Protein AF-C9S9R8-F1 (afdb_monomer)

Foldseek 3Di:
DDDDDDDDDDDPDDFWFKAFAWKDWQNHTPGRQQWQTEPWRFFQLDPPDLCLQAHDRQLAGGPDAAEYEPPIDMDTQMQRGPPDDDPVHASIDDPAAFKDWDKDFDDPFLRNHRRPGDIATADMDHRVVCCVPPPDGHHHHQPQLQDRSSGTHHHIDGHYDYPPDDDFDGDDDADDQSHDDPVPDDSVPHDHGDDDNGPD

Secondary structure (DSSP, 8-state):
------------------EEEEEEETTEE-TTTTB---SSSPPB--TTSTHHHH-TTTTSPPS--EEEETT--EEEEEESSTT---TTS-SS-SS----EEEEEE--S-TTT--S-SPEEEEEEE-HHHHHHHH-TT-----SSTTSTT---B----B-EEEES---PPPP------S---TTTS-GGG---SSSPBP--

Sequence (200 aa):
MRSTLGMFALLSMAHGHATFQQFWIDGVDQGSTCARLPPGNSPIEDVASNNLRCNIGGASGVAGICEVPAGSMIEVEMHEQPGDRDCEKPAIGGNHHGPVMVYLAAVPDATIADGSDPFFKIGEIPETCLWRLLGPRRGYSLHSAGQLGAAQFYMTCYQIKVTNGGSASIPSGDHPGIHINIWVDDIDAYVIPGPPIAEI

Solvent-accessible surface area (backbone atoms only — not comparable to full-atom values): 12055 Å² total; per-residue (Å²): 136,88,84,82,82,80,82,80,79,80,81,81,78,75,79,52,34,32,34,53,53,34,38,28,51,72,86,42,80,58,48,44,56,26,42,23,64,47,96,62,28,74,62,49,42,58,83,87,41,77,41,65,62,16,25,58,69,21,46,48,45,47,94,38,64,43,79,38,54,58,90,60,54,72,48,75,42,55,21,34,48,83,92,57,81,62,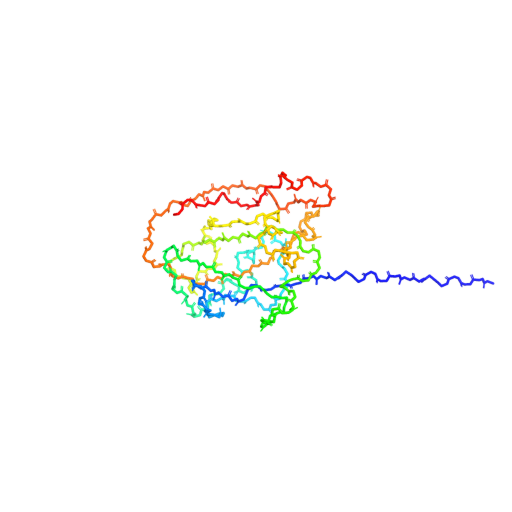83,90,51,58,41,38,46,67,77,27,50,32,66,51,75,41,70,49,57,83,65,99,46,57,51,66,46,52,60,82,56,72,64,32,27,71,43,74,44,53,52,80,56,41,54,76,74,62,41,101,81,60,62,48,49,38,75,41,12,64,42,88,68,39,29,55,44,78,64,48,39,66,24,63,43,76,35,93,64,83,90,65,68,77,59,82,68,88,57,75,46,72,70,49,40,82,89,81,49,70,68,93,71,65,51,75,56,54,46,68,67,42,73,116

InterPro domains:
  IPR005103 Auxiliary Activity family 9, catalytic domain [PF03443] (17-124)
  IPR005103 Auxiliary Activity family 9, catalytic domain [PF03443] (141-183)
  IPR005103 Auxiliary Activity family 9, catalytic domain [cd21175] (17-198)
  IPR049892 Auxiliary Activity family 9 [PTHR33353] (5-124)

pLDDT: mean 74.59, std 18.49, range [33.97, 97.0]

Nearest PDB structures (foldseek):
  9bjr-assembly2_B  TM=8.032E-01  e=1.206E-11  Thermothelomyces thermophilus
  4d7v-assembly1_A  TM=8.135E-01  e=3.542E-11  Neurospora crassa OR74A
  9bjs-assembly2_B  TM=8.016E-01  e=3.120E-11  Thermothelomyces thermophilus
  9fdl-assembly3_C  TM=7.823E-01  e=6.265E-11  Thermothelomyces thermophilus ATCC 42464
  5nlt-assembly2_B  TM=8.085E-01  e=1.689E-09  Achaetomiella virescens

Organism: Verticillium alfalfae (strain VaMs.102 / ATCC MYA-4576 / FGSC 10136) (NCBI:txid526221)

Mean predicted aligned error: 10.13 Å

Radius of gyration: 19.0 Å; Cα contacts (8 Å, |Δi|>4): 395; chains: 1; bounding box: 47×35×76 Å

Structure (mmCIF, N/CA/C/O backbone):
data_AF-C9S9R8-F1
#
_entry.id   AF-C9S9R8-F1
#
loop_
_atom_site.group_PDB
_atom_site.id
_atom_site.type_symbol
_atom_site.label_atom_id
_atom_site.label_alt_id
_atom_site.label_comp_id
_atom_site.label_asym_id
_atom_site.label_entity_id
_atom_site.label_seq_id
_atom_site.pdbx_PDB_ins_code
_atom_site.Cartn_x
_atom_site.Cartn_y
_atom_site.Cartn_z
_atom_site.occupancy
_atom_site.B_iso_or_equiv
_atom_site.auth_seq_id
_atom_site.auth_comp_id
_atom_site.auth_asym_id
_atom_site.auth_atom_id
_atom_site.pdbx_PDB_model_num
ATOM 1 N N . MET A 1 1 ? 30.749 2.939 -54.080 1.00 44.06 1 MET A N 1
ATOM 2 C CA . MET A 1 1 ? 30.406 3.418 -52.724 1.00 44.06 1 MET A CA 1
ATOM 3 C C . MET A 1 1 ? 29.630 2.306 -52.032 1.00 44.06 1 MET A C 1
ATOM 5 O O . MET A 1 1 ? 28.574 1.937 -52.524 1.00 44.06 1 MET A O 1
ATOM 9 N N . ARG A 1 2 ? 30.199 1.671 -51.000 1.00 47.50 2 ARG A N 1
ATOM 10 C CA . ARG A 1 2 ? 29.533 0.605 -50.234 1.00 47.50 2 ARG A CA 1
ATOM 11 C C . ARG A 1 2 ? 28.794 1.267 -49.073 1.00 47.50 2 ARG A C 1
ATOM 13 O O . ARG A 1 2 ? 29.444 1.766 -48.165 1.00 47.50 2 ARG A O 1
ATOM 20 N N . SER A 1 3 ? 27.468 1.333 -49.156 1.00 54.25 3 SER A N 1
ATOM 21 C CA . SER A 1 3 ? 26.630 1.870 -48.083 1.00 54.25 3 SER A CA 1
ATOM 22 C C . SER A 1 3 ? 26.480 0.805 -46.996 1.00 54.25 3 SER A C 1
ATOM 24 O O . SER A 1 3 ? 25.896 -0.249 -47.243 1.00 54.25 3 SER A O 1
ATOM 26 N N . THR A 1 4 ? 27.057 1.037 -45.819 1.00 60.12 4 THR A N 1
ATOM 27 C CA . THR A 1 4 ? 26.820 0.224 -44.622 1.00 60.12 4 THR A CA 1
ATOM 28 C C . THR A 1 4 ? 25.550 0.726 -43.945 1.00 60.12 4 THR A C 1
ATOM 30 O O . THR A 1 4 ? 25.552 1.788 -43.327 1.00 60.12 4 THR A O 1
ATOM 33 N N . LEU A 1 5 ? 24.459 -0.027 -44.085 1.00 59.06 5 LEU A N 1
ATOM 34 C CA . LEU A 1 5 ? 23.219 0.205 -43.351 1.00 59.06 5 LEU A CA 1
ATOM 35 C C . LEU A 1 5 ? 23.440 -0.252 -41.897 1.00 59.06 5 LEU A C 1
ATOM 37 O O . LEU A 1 5 ? 23.604 -1.444 -41.640 1.00 59.06 5 LEU A O 1
ATOM 41 N N . GLY A 1 6 ? 23.528 0.693 -40.960 1.00 56.44 6 GLY A N 1
ATOM 42 C CA . GLY A 1 6 ? 23.654 0.401 -39.532 1.00 56.44 6 GLY A CA 1
ATOM 43 C C . GLY A 1 6 ? 22.321 -0.078 -38.959 1.00 56.44 6 GLY A C 1
ATOM 44 O O . GLY A 1 6 ? 21.339 0.660 -38.982 1.00 56.44 6 GLY A O 1
ATOM 45 N N . MET A 1 7 ? 22.284 -1.310 -38.455 1.00 58.09 7 MET A N 1
ATOM 46 C CA . MET A 1 7 ? 21.129 -1.868 -37.752 1.00 58.09 7 MET A CA 1
ATOM 47 C C . MET A 1 7 ? 21.105 -1.309 -36.321 1.00 58.09 7 MET A C 1
ATOM 49 O O . MET A 1 7 ? 21.912 -1.713 -35.487 1.00 58.09 7 MET A O 1
ATOM 53 N N . PHE A 1 8 ? 20.207 -0.364 -36.034 1.00 56.19 8 PHE A N 1
ATOM 54 C CA . PHE A 1 8 ? 19.923 0.055 -34.659 1.00 56.19 8 PHE A CA 1
ATOM 55 C C . PHE A 1 8 ? 19.094 -1.039 -33.978 1.00 56.19 8 PHE A C 1
ATOM 57 O O . PHE A 1 8 ? 17.919 -1.224 -34.293 1.00 56.19 8 PHE A O 1
ATOM 64 N N . ALA A 1 9 ? 19.709 -1.785 -33.061 1.00 57.09 9 ALA A N 1
ATOM 65 C CA . ALA A 1 9 ? 18.983 -2.675 -32.166 1.00 57.09 9 ALA A CA 1
ATOM 66 C C . ALA A 1 9 ? 18.245 -1.823 -31.121 1.00 57.09 9 ALA A C 1
ATOM 68 O O . ALA A 1 9 ? 18.867 -1.209 -30.256 1.00 57.09 9 ALA A O 1
ATOM 69 N N . LEU A 1 10 ? 16.918 -1.766 -31.220 1.00 55.44 10 LEU A N 1
ATOM 70 C CA . LEU A 1 10 ? 16.060 -1.244 -30.160 1.00 55.44 10 LEU A CA 1
ATOM 71 C C . LEU A 1 10 ? 16.023 -2.288 -29.038 1.00 55.44 10 LEU A C 1
ATOM 73 O O . LEU A 1 10 ? 15.356 -3.312 -29.159 1.00 55.44 10 LEU A O 1
ATOM 77 N N . LEU A 1 11 ? 16.773 -2.046 -27.963 1.00 48.91 11 LEU A N 1
ATOM 78 C CA . LEU A 1 11 ? 16.638 -2.791 -26.713 1.00 48.91 11 LEU A CA 1
ATOM 79 C C . LEU A 1 11 ? 15.281 -2.432 -26.096 1.00 48.91 11 LEU A C 1
ATOM 81 O O . LEU A 1 11 ? 15.094 -1.336 -25.572 1.00 48.91 11 LEU A O 1
ATOM 85 N N . SER A 1 12 ? 14.318 -3.344 -26.194 1.00 42.44 12 SER A N 1
ATOM 86 C CA . SER A 1 12 ? 13.046 -3.255 -25.484 1.00 42.44 12 SER A CA 1
ATOM 87 C C . SER A 1 12 ? 13.292 -3.489 -23.993 1.00 42.44 12 SER A C 1
ATOM 89 O O . SER A 1 12 ? 13.424 -4.630 -23.553 1.00 42.44 12 SER A O 1
ATOM 91 N N . MET A 1 13 ? 13.377 -2.408 -23.220 1.00 46.19 13 MET A N 1
ATOM 92 C CA . MET A 1 13 ? 13.338 -2.472 -21.761 1.00 46.19 13 MET A CA 1
ATOM 93 C C . MET A 1 13 ? 11.891 -2.787 -21.366 1.00 46.19 13 MET A C 1
ATOM 95 O O . MET A 1 13 ? 11.017 -1.931 -21.488 1.00 46.19 13 MET A O 1
ATOM 99 N N . ALA A 1 14 ? 11.605 -4.022 -20.959 1.00 50.25 14 ALA A N 1
ATOM 100 C CA . ALA A 1 14 ? 10.305 -4.356 -20.389 1.00 50.25 14 ALA A CA 1
ATOM 101 C C . ALA A 1 14 ? 10.243 -3.783 -18.964 1.00 50.25 14 ALA A C 1
ATOM 103 O O . ALA A 1 14 ? 10.889 -4.310 -18.060 1.00 50.25 14 ALA A O 1
ATOM 104 N N . HIS A 1 15 ? 9.509 -2.686 -18.773 1.00 56.50 15 HIS A N 1
ATOM 105 C CA . HIS A 1 15 ? 9.116 -2.241 -17.437 1.00 56.50 15 HIS A CA 1
ATOM 106 C C . HIS A 1 15 ? 8.008 -3.161 -16.924 1.00 56.50 15 HIS A C 1
ATOM 108 O O . HIS A 1 15 ? 6.961 -3.286 -17.563 1.00 56.50 15 HIS A O 1
ATOM 114 N N . GLY A 1 16 ? 8.241 -3.788 -15.777 1.00 66.94 16 GLY A N 1
ATOM 115 C CA . GLY A 1 16 ? 7.174 -4.394 -14.994 1.00 66.94 16 GLY A CA 1
ATOM 116 C C . GLY A 1 16 ? 6.447 -3.286 -14.248 1.00 66.94 16 GLY A C 1
ATOM 117 O O . GLY A 1 16 ? 7.043 -2.303 -13.824 1.00 66.94 16 GLY A O 1
ATOM 118 N N . HIS A 1 17 ? 5.138 -3.422 -14.157 1.00 86.94 17 HIS A N 1
ATOM 119 C CA . HIS A 1 17 ? 4.248 -2.481 -13.502 1.00 86.94 17 HIS A CA 1
ATOM 120 C C . HIS A 1 17 ? 3.312 -3.299 -12.633 1.00 86.94 17 HIS A C 1
ATOM 122 O O . HIS A 1 17 ? 3.018 -4.439 -12.987 1.00 86.94 17 HIS A O 1
ATOM 128 N N . ALA A 1 18 ? 2.869 -2.763 -11.502 1.00 86.75 18 ALA A N 1
ATOM 129 C CA . ALA A 1 18 ? 1.964 -3.502 -10.640 1.00 86.75 18 ALA A CA 1
ATOM 130 C C . ALA A 1 18 ? 1.046 -2.596 -9.834 1.00 86.75 18 ALA A C 1
ATOM 132 O O . ALA A 1 18 ? 1.258 -1.392 -9.683 1.00 86.75 18 ALA A O 1
ATOM 133 N N . THR A 1 19 ? -0.007 -3.195 -9.301 1.00 89.56 19 THR A N 1
ATOM 134 C CA . THR A 1 19 ? -0.943 -2.541 -8.395 1.00 89.56 19 THR A CA 1
ATOM 135 C C . THR A 1 19 ? -1.240 -3.477 -7.238 1.00 89.56 19 THR A C 1
ATOM 137 O O . THR A 1 19 ? -1.561 -4.643 -7.455 1.00 89.56 19 THR A O 1
ATOM 140 N N . PHE A 1 20 ? -1.146 -2.961 -6.013 1.00 90.44 20 PHE A N 1
ATOM 141 C CA . PHE A 1 20 ? -1.744 -3.595 -4.842 1.00 90.44 20 PHE A CA 1
ATOM 142 C C . PHE A 1 20 ? -3.223 -3.237 -4.833 1.00 90.44 20 PHE A C 1
ATOM 144 O O . PHE A 1 20 ? -3.554 -2.056 -4.787 1.00 90.44 20 PHE A O 1
ATOM 151 N N . GLN A 1 21 ? -4.111 -4.218 -4.925 1.00 91.81 21 GLN A N 1
ATOM 152 C CA . GLN A 1 21 ? -5.519 -3.923 -5.211 1.00 91.81 21 GLN A CA 1
ATOM 153 C C . GLN A 1 21 ? -6.535 -4.686 -4.373 1.00 91.81 21 GLN A C 1
ATOM 155 O O . GLN A 1 21 ? -7.707 -4.307 -4.380 1.00 91.81 21 GLN A O 1
ATOM 160 N N . GLN A 1 22 ? -6.129 -5.724 -3.646 1.00 87.38 22 GLN A N 1
ATOM 161 C CA . GLN A 1 22 ? -7.046 -6.503 -2.826 1.00 87.38 22 GLN A CA 1
ATOM 162 C C . GLN A 1 22 ? -6.506 -6.663 -1.422 1.00 87.38 22 GLN A C 1
ATOM 164 O O . GLN A 1 22 ? -5.296 -6.726 -1.201 1.00 87.38 22 GLN A O 1
ATOM 169 N N . PHE A 1 23 ? -7.443 -6.714 -0.487 1.00 86.31 23 PHE A N 1
ATOM 170 C CA . PHE A 1 23 ? -7.169 -6.820 0.928 1.00 86.31 23 PHE A CA 1
ATOM 171 C C . PHE A 1 23 ? -7.793 -8.087 1.484 1.00 86.31 23 PHE A C 1
ATOM 173 O O . PHE A 1 23 ? -8.944 -8.403 1.186 1.00 86.31 23 PHE A O 1
ATOM 180 N N . TRP A 1 24 ? -7.040 -8.787 2.317 1.00 85.94 24 TRP A N 1
ATOM 181 C CA . TRP A 1 24 ? -7.475 -10.009 2.968 1.00 85.94 24 TRP A CA 1
ATOM 182 C C . TRP A 1 24 ? -7.287 -9.877 4.470 1.00 85.94 24 TRP A C 1
ATOM 184 O O . TRP A 1 24 ? -6.313 -9.281 4.933 1.00 85.94 24 TRP A O 1
ATOM 194 N N . ILE A 1 25 ? -8.229 -10.438 5.222 1.00 82.94 25 ILE A N 1
ATOM 195 C CA . ILE A 1 25 ? -8.201 -10.469 6.685 1.00 82.94 25 ILE A CA 1
ATOM 196 C C . ILE A 1 25 ? -8.465 -11.908 7.104 1.00 82.94 25 ILE A C 1
ATOM 198 O O . ILE A 1 25 ? -9.519 -12.451 6.779 1.00 82.94 25 ILE A O 1
ATOM 202 N N . ASP A 1 26 ? -7.500 -12.534 7.774 1.00 81.44 26 ASP A N 1
ATOM 203 C CA . ASP A 1 26 ? -7.553 -13.934 8.213 1.00 81.44 26 ASP A CA 1
ATOM 204 C C . ASP A 1 26 ? -7.966 -14.905 7.087 1.00 81.44 26 ASP A C 1
ATOM 206 O O . ASP A 1 26 ? -8.774 -15.817 7.271 1.00 81.44 26 ASP A O 1
ATOM 210 N N . GLY A 1 27 ? -7.426 -14.681 5.883 1.00 78.56 27 GLY A N 1
ATOM 211 C CA . GLY A 1 27 ? -7.727 -15.473 4.687 1.00 78.56 27 GLY A CA 1
ATOM 212 C C . GLY A 1 27 ? -9.097 -15.195 4.052 1.00 78.56 27 GLY A C 1
ATOM 213 O O . GLY A 1 27 ? -9.484 -15.893 3.114 1.00 78.56 27 GLY A O 1
ATOM 214 N N . VAL A 1 28 ? -9.838 -14.185 4.522 1.00 86.25 28 VAL A N 1
ATOM 215 C CA . VAL A 1 28 ? -11.111 -13.743 3.931 1.00 86.25 28 VAL A CA 1
ATOM 216 C C . VAL A 1 28 ? -10.888 -12.549 3.006 1.00 86.25 28 VAL A C 1
ATOM 218 O O . VAL A 1 28 ? -10.463 -11.481 3.453 1.00 86.25 28 VAL A O 1
ATOM 221 N N . ASP A 1 29 ? -11.246 -12.722 1.733 1.00 88.19 29 ASP A N 1
ATOM 222 C CA . ASP A 1 29 ? -11.164 -11.694 0.692 1.00 88.19 29 ASP A CA 1
ATOM 223 C C . ASP A 1 29 ? -12.135 -10.537 0.966 1.00 88.19 29 ASP A C 1
ATOM 225 O O . ASP A 1 29 ? -13.355 -10.716 0.957 1.00 88.19 29 ASP A O 1
ATOM 229 N N . GLN A 1 30 ? -11.598 -9.338 1.180 1.00 91.19 30 GLN A N 1
ATOM 230 C CA . GLN A 1 30 ? -12.369 -8.094 1.304 1.00 91.19 30 GLN A CA 1
ATOM 231 C C . GLN A 1 30 ? -12.523 -7.369 -0.045 1.00 91.19 30 GLN A C 1
ATOM 233 O O . GLN A 1 30 ? -13.150 -6.303 -0.132 1.00 91.19 30 GLN A O 1
ATOM 238 N N . GLY A 1 31 ? -11.930 -7.921 -1.107 1.00 91.94 31 GLY A N 1
ATOM 239 C CA . GLY A 1 31 ? -11.792 -7.293 -2.408 1.00 91.94 31 GLY A CA 1
ATOM 240 C C . GLY A 1 31 ? -11.027 -5.976 -2.312 1.00 91.94 31 GLY A C 1
ATOM 241 O O . GLY A 1 31 ? -10.103 -5.815 -1.517 1.00 91.94 31 GLY A O 1
ATOM 242 N N . SER A 1 32 ? -11.444 -5.005 -3.119 1.00 94.75 32 SER A N 1
ATOM 243 C CA . SER A 1 32 ? -10.861 -3.660 -3.168 1.00 94.75 32 SER A CA 1
ATOM 244 C C . SER A 1 32 ? -11.716 -2.610 -2.447 1.00 94.75 32 SER A C 1
ATOM 246 O O . SER A 1 32 ? -11.567 -1.415 -2.690 1.00 94.75 32 SER A O 1
ATOM 248 N N . THR A 1 33 ? -12.668 -3.030 -1.608 1.00 94.81 33 THR A N 1
ATOM 249 C CA . THR A 1 33 ? -13.732 -2.151 -1.081 1.00 94.81 33 THR A CA 1
ATOM 250 C C . THR A 1 33 ? -13.200 -0.990 -0.240 1.00 94.81 33 THR A C 1
ATOM 252 O O . THR A 1 33 ? -13.743 0.112 -0.303 1.00 94.81 33 THR A O 1
ATOM 255 N N . CYS A 1 34 ? -12.122 -1.221 0.506 1.00 96.44 34 CYS A N 1
ATOM 256 C CA . CYS A 1 34 ? -11.432 -0.219 1.314 1.00 96.44 34 CYS A CA 1
ATOM 257 C C . CYS A 1 34 ? -10.114 0.277 0.693 1.00 96.44 34 CYS A C 1
ATOM 259 O O . CYS A 1 34 ? -9.376 1.012 1.347 1.00 96.44 34 CYS A O 1
ATOM 261 N N . ALA A 1 35 ? -9.799 -0.114 -0.545 1.00 95.25 35 ALA A N 1
ATOM 262 C CA . ALA A 1 35 ? -8.559 0.254 -1.220 1.00 95.25 35 ALA A CA 1
ATOM 263 C C . ALA A 1 35 ? -8.702 1.592 -1.958 1.00 95.25 35 ALA A C 1
ATOM 265 O O . ALA A 1 35 ? -9.631 1.792 -2.743 1.00 95.25 35 ALA A O 1
ATOM 266 N N . ARG A 1 36 ? -7.742 2.499 -1.765 1.00 97.00 36 ARG A N 1
ATOM 267 C CA . ARG A 1 36 ? -7.627 3.748 -2.532 1.00 97.00 36 ARG A CA 1
ATOM 268 C C . ARG A 1 36 ? -6.826 3.496 -3.807 1.00 97.00 36 ARG A C 1
ATOM 270 O O . ARG A 1 36 ? -5.647 3.834 -3.886 1.00 97.00 36 ARG A O 1
ATOM 277 N N . LEU A 1 37 ? -7.456 2.817 -4.763 1.00 96.31 37 LEU A N 1
ATOM 278 C CA . LEU A 1 37 ? -6.780 2.338 -5.966 1.00 96.31 37 LEU A CA 1
ATOM 279 C C . LEU A 1 37 ? -6.229 3.494 -6.821 1.00 96.31 37 LEU A C 1
ATOM 281 O O . LEU A 1 37 ? -6.960 4.453 -7.089 1.00 96.31 37 LEU A O 1
ATOM 285 N N . PRO A 1 38 ? -4.980 3.393 -7.306 1.00 95.12 38 PRO A N 1
ATOM 286 C CA . PRO A 1 38 ? -4.453 4.333 -8.283 1.00 95.12 38 PRO A CA 1
ATOM 287 C C . PRO A 1 38 ? -5.150 4.176 -9.646 1.00 95.12 38 PRO A C 1
ATOM 289 O O . PRO A 1 38 ? -5.695 3.115 -9.957 1.00 95.12 38 PRO A O 1
ATOM 292 N N . PRO A 1 39 ? -5.093 5.200 -10.517 1.00 94.38 39 PRO A N 1
ATOM 293 C CA . PRO A 1 39 ? -5.676 5.136 -11.860 1.00 94.38 39 PRO A CA 1
ATOM 294 C C . PRO A 1 39 ? -4.907 4.218 -12.830 1.00 94.38 39 PRO A C 1
ATOM 296 O O . PRO A 1 39 ? -5.365 3.989 -13.948 1.00 94.38 39 PRO A O 1
ATOM 299 N N . GLY A 1 40 ? -3.733 3.723 -12.434 1.00 92.31 40 GLY A N 1
ATOM 300 C CA . GLY A 1 40 ? -2.884 2.850 -13.235 1.00 92.31 40 GLY A CA 1
ATOM 301 C C . GLY A 1 40 ? -1.828 2.151 -12.381 1.00 92.31 40 GLY A C 1
ATOM 302 O O . GLY A 1 40 ? -1.770 2.337 -11.169 1.00 92.31 40 GLY A O 1
ATOM 303 N N . ASN A 1 41 ? -0.982 1.362 -13.035 1.00 91.06 41 ASN A N 1
ATOM 304 C CA . ASN A 1 41 ? 0.041 0.512 -12.418 1.00 91.06 41 ASN A CA 1
ATOM 305 C C . ASN A 1 41 ? 1.467 1.088 -12.515 1.00 91.06 41 ASN A C 1
ATOM 307 O O . ASN A 1 41 ? 2.435 0.385 -12.235 1.00 91.06 41 ASN A O 1
ATOM 311 N N . SER A 1 42 ? 1.608 2.354 -12.922 1.00 91.31 42 SER A N 1
ATOM 312 C CA . SER A 1 42 ? 2.897 3.051 -12.971 1.00 91.31 42 SER A CA 1
ATOM 313 C C . SER A 1 42 ? 3.461 3.323 -11.570 1.00 91.31 42 SER A C 1
ATOM 315 O O . SER A 1 42 ? 2.683 3.631 -10.662 1.00 91.31 42 SER A O 1
ATOM 317 N N . PRO A 1 43 ? 4.792 3.239 -11.380 1.00 90.06 43 PRO A N 1
ATOM 318 C CA . PRO A 1 43 ? 5.409 3.568 -10.105 1.00 90.06 43 PRO A CA 1
ATOM 319 C C . PRO A 1 43 ? 5.377 5.071 -9.829 1.00 90.06 43 PRO A C 1
ATOM 321 O O . PRO A 1 43 ? 5.297 5.902 -10.736 1.00 90.06 43 PRO A O 1
ATOM 324 N N . ILE A 1 44 ? 5.524 5.413 -8.554 1.00 88.69 44 ILE A N 1
ATOM 325 C CA . ILE A 1 44 ? 6.001 6.729 -8.129 1.00 88.69 44 ILE A CA 1
ATOM 326 C C . ILE A 1 44 ? 7.522 6.654 -8.031 1.00 88.69 44 ILE A C 1
ATOM 328 O O . ILE A 1 44 ? 8.048 5.652 -7.565 1.00 88.69 44 ILE A O 1
ATOM 332 N N . GLU A 1 45 ? 8.227 7.691 -8.473 1.00 86.31 45 GLU A N 1
ATOM 333 C CA . GLU A 1 45 ? 9.703 7.735 -8.459 1.00 86.31 45 GLU A CA 1
ATOM 334 C C . GLU A 1 45 ? 10.235 8.910 -7.619 1.00 86.31 45 GLU A C 1
ATOM 336 O O . GLU A 1 45 ? 11.304 8.832 -7.012 1.00 86.31 45 GLU A O 1
ATOM 341 N N . ASP A 1 46 ? 9.457 9.995 -7.525 1.00 85.38 46 ASP A N 1
ATOM 342 C CA . ASP A 1 46 ? 9.793 11.170 -6.723 1.00 85.38 46 ASP A CA 1
ATOM 343 C C . ASP A 1 46 ? 9.424 10.966 -5.249 1.00 85.38 46 ASP A C 1
ATOM 345 O O . ASP A 1 46 ? 8.258 11.043 -4.854 1.00 85.38 46 ASP A O 1
ATOM 349 N N . VAL A 1 47 ? 10.448 10.763 -4.423 1.00 84.56 47 VAL A N 1
ATOM 350 C CA . VAL A 1 47 ? 10.316 10.559 -2.974 1.00 84.56 47 VAL A CA 1
ATOM 351 C C . VAL A 1 47 ? 9.869 11.810 -2.212 1.00 84.56 47 VAL A C 1
ATOM 353 O O . VAL A 1 47 ? 9.434 11.704 -1.069 1.00 84.56 47 VAL A O 1
ATOM 356 N N . ALA A 1 48 ? 9.958 12.995 -2.823 1.00 87.56 48 ALA A N 1
ATOM 357 C CA . ALA A 1 48 ? 9.438 14.233 -2.248 1.00 87.56 48 ALA A CA 1
ATOM 358 C C . ALA A 1 48 ? 7.957 14.470 -2.601 1.00 87.56 48 ALA A C 1
ATOM 360 O O . ALA A 1 48 ? 7.330 15.386 -2.064 1.00 87.56 48 ALA A O 1
ATOM 361 N N . SER A 1 49 ? 7.380 13.658 -3.493 1.00 90.88 49 SER A N 1
ATOM 362 C CA . SER A 1 49 ? 5.988 13.790 -3.910 1.00 90.88 49 SER A CA 1
ATOM 363 C C . SER A 1 49 ? 5.020 13.356 -2.812 1.00 90.88 49 SER A C 1
ATOM 365 O O . SER A 1 49 ? 5.162 12.289 -2.216 1.00 90.88 49 SER A O 1
ATOM 367 N N . ASN A 1 50 ? 3.928 14.107 -2.634 1.00 93.69 50 ASN A N 1
ATOM 368 C CA . ASN A 1 50 ? 2.810 13.669 -1.788 1.00 93.69 50 ASN A CA 1
ATOM 369 C C . ASN A 1 50 ? 2.187 12.347 -2.274 1.00 93.69 50 ASN A C 1
ATOM 371 O O . ASN A 1 50 ? 1.582 11.632 -1.478 1.00 93.69 50 ASN A O 1
ATOM 375 N N . ASN A 1 51 ? 2.365 11.987 -3.551 1.00 94.44 51 ASN A N 1
ATOM 376 C CA . ASN A 1 51 ? 1.891 10.710 -4.081 1.00 94.44 51 ASN A CA 1
ATOM 377 C C . ASN A 1 51 ? 2.632 9.507 -3.477 1.00 94.44 51 ASN A C 1
ATOM 379 O O . ASN A 1 51 ? 2.105 8.403 -3.544 1.00 94.44 51 ASN A O 1
ATOM 383 N N . LEU A 1 52 ? 3.795 9.683 -2.840 1.00 91.44 52 LEU A N 1
ATOM 384 C CA . LEU A 1 52 ? 4.485 8.584 -2.156 1.00 91.44 52 LEU A CA 1
ATOM 385 C C . LEU A 1 52 ? 3.684 8.040 -0.956 1.00 91.44 52 LEU A C 1
ATOM 387 O O . LEU A 1 52 ? 3.871 6.897 -0.556 1.00 91.44 52 LEU A O 1
ATOM 391 N N . ARG A 1 53 ? 2.763 8.837 -0.394 1.00 91.94 53 ARG A N 1
ATOM 392 C CA . ARG A 1 53 ? 1.952 8.456 0.776 1.00 91.94 53 ARG A CA 1
ATOM 393 C C . ARG A 1 53 ? 0.966 7.336 0.452 1.00 91.94 53 ARG A C 1
ATOM 395 O O . ARG A 1 53 ? 0.907 6.340 1.158 1.00 91.94 53 ARG A O 1
ATOM 402 N N . CYS A 1 54 ? 0.183 7.520 -0.613 1.00 94.75 54 CYS A N 1
ATOM 403 C CA . CYS A 1 54 ? -0.940 6.644 -0.962 1.00 94.75 54 CYS A CA 1
ATOM 404 C C . CYS A 1 54 ? -1.137 6.454 -2.477 1.00 94.75 54 CYS A C 1
ATOM 406 O O . CYS A 1 54 ? -2.197 5.986 -2.886 1.00 94.75 54 CYS A O 1
ATOM 408 N N . ASN A 1 55 ? -0.139 6.780 -3.305 1.00 95.75 55 ASN A N 1
ATOM 409 C CA . ASN A 1 55 ? -0.217 6.838 -4.771 1.00 95.75 55 ASN A CA 1
ATOM 410 C C . ASN A 1 55 ? -1.092 7.996 -5.307 1.00 95.75 55 ASN A C 1
ATOM 412 O O . ASN A 1 55 ? -1.728 8.739 -4.554 1.00 95.75 55 ASN A O 1
ATOM 416 N N . ILE A 1 56 ? -1.100 8.178 -6.630 1.00 96.00 56 ILE A N 1
ATOM 417 C CA . ILE A 1 56 ? -1.919 9.167 -7.341 1.00 96.00 56 ILE A CA 1
ATOM 418 C C . ILE A 1 56 ? -3.398 8.935 -7.017 1.00 96.00 56 ILE A C 1
ATOM 420 O O . ILE A 1 56 ? -3.921 7.840 -7.201 1.00 96.00 56 ILE A O 1
ATOM 424 N N . GLY A 1 57 ? -4.078 9.988 -6.557 1.00 95.38 57 GLY A N 1
ATOM 425 C CA . GLY A 1 57 ? -5.487 9.938 -6.148 1.00 95.38 57 GLY A CA 1
ATOM 426 C C . GLY A 1 57 ? -5.710 9.419 -4.724 1.00 95.38 57 GLY A C 1
ATOM 427 O O . GLY A 1 57 ? -6.765 9.674 -4.150 1.00 95.38 57 GLY A O 1
ATOM 428 N N . GLY A 1 58 ? -4.703 8.801 -4.102 1.00 95.19 58 GLY A N 1
ATOM 429 C CA . GLY A 1 58 ? -4.814 8.201 -2.773 1.00 95.19 58 GLY A CA 1
ATOM 430 C C . GLY A 1 58 ? -4.945 9.190 -1.614 1.00 95.19 58 GLY A C 1
ATOM 431 O O . GLY A 1 58 ? -5.229 8.768 -0.497 1.00 95.19 58 GLY A O 1
ATOM 432 N N . ALA A 1 59 ? -4.782 10.493 -1.860 1.00 95.62 59 ALA A N 1
ATOM 433 C CA . ALA A 1 59 ? -5.111 11.543 -0.893 1.00 95.62 59 ALA A CA 1
ATOM 434 C C . ALA A 1 59 ? -6.631 11.700 -0.683 1.00 95.62 59 ALA A C 1
ATOM 436 O O . ALA A 1 59 ? -7.060 12.306 0.292 1.00 95.62 59 ALA A O 1
ATOM 437 N N . SER A 1 60 ? -7.453 11.171 -1.595 1.00 96.44 60 SER A N 1
ATOM 438 C CA . SER A 1 60 ? -8.907 11.104 -1.436 1.00 96.44 60 SER A CA 1
ATOM 439 C C . SER A 1 60 ? -9.302 9.726 -0.926 1.00 96.44 60 SER A C 1
ATOM 441 O O . SER A 1 60 ? -8.892 8.710 -1.489 1.00 96.44 60 SER A O 1
ATOM 443 N N . GLY A 1 61 ? -10.095 9.683 0.142 1.00 95.25 61 GLY A N 1
ATOM 444 C CA . GLY A 1 61 ? -10.615 8.423 0.645 1.00 95.25 61 GLY A CA 1
ATOM 445 C C . GLY A 1 61 ? -11.726 7.828 -0.216 1.00 95.25 61 GLY A C 1
ATOM 446 O O . GLY A 1 61 ? -12.322 8.484 -1.071 1.00 95.25 61 GLY A O 1
ATOM 447 N N . VAL A 1 62 ? -12.003 6.553 0.035 1.00 96.88 62 VAL A N 1
ATOM 448 C CA . VAL A 1 62 ? -13.146 5.810 -0.500 1.00 96.88 62 VAL A CA 1
ATOM 449 C C . VAL A 1 62 ? -14.226 5.667 0.574 1.00 96.88 62 VAL A C 1
ATOM 451 O O . VAL A 1 62 ? -13.994 5.932 1.751 1.00 96.88 62 VAL A O 1
ATOM 454 N N . ALA A 1 63 ? -15.430 5.245 0.193 1.00 95.69 63 ALA A N 1
ATOM 455 C CA . ALA A 1 63 ? -16.505 5.039 1.168 1.00 95.69 63 ALA A CA 1
ATOM 456 C C . ALA A 1 63 ? -16.281 3.799 2.054 1.00 95.69 63 ALA A C 1
ATOM 458 O O . ALA A 1 63 ? -16.757 3.756 3.186 1.00 95.69 63 ALA A O 1
ATOM 459 N N . GLY A 1 64 ? -15.596 2.775 1.535 1.00 96.69 64 GLY A N 1
ATOM 460 C CA . GLY A 1 64 ? -15.416 1.509 2.238 1.00 96.69 64 GLY A CA 1
ATOM 461 C C . GLY A 1 64 ? -14.360 1.579 3.338 1.00 96.69 64 GLY A C 1
ATOM 462 O O . GLY A 1 64 ? -13.312 2.203 3.183 1.00 96.69 64 GLY A O 1
ATOM 463 N N . ILE A 1 65 ? -14.631 0.891 4.443 1.00 96.62 65 ILE A N 1
ATOM 464 C CA . ILE A 1 65 ? -13.701 0.684 5.554 1.00 96.62 65 ILE A CA 1
ATOM 465 C C . ILE A 1 65 ? -13.698 -0.810 5.866 1.00 96.62 65 ILE A C 1
ATOM 467 O O . ILE A 1 65 ? -14.764 -1.395 6.055 1.00 96.62 65 ILE A O 1
ATOM 471 N N . CYS A 1 66 ? -12.517 -1.417 5.935 1.00 94.06 66 CYS A N 1
ATOM 472 C CA . CYS A 1 66 ? -12.358 -2.807 6.343 1.00 94.06 66 CYS A CA 1
ATOM 473 C C . CYS A 1 66 ? -12.132 -2.881 7.863 1.00 94.06 66 CYS A C 1
ATOM 475 O O . CYS A 1 66 ? -11.213 -2.253 8.391 1.00 94.06 66 CYS A O 1
ATOM 477 N N . GLU A 1 67 ? -12.967 -3.622 8.593 1.00 95.06 67 GLU A N 1
ATOM 478 C CA . GLU A 1 67 ? -12.763 -3.829 10.032 1.00 95.06 67 GLU A CA 1
ATOM 479 C C . GLU A 1 67 ? -11.711 -4.917 10.262 1.00 95.06 67 GLU A C 1
ATOM 481 O O . GLU A 1 67 ? -11.890 -6.054 9.838 1.00 95.06 67 GLU A O 1
ATOM 486 N N . VAL A 1 68 ? -10.618 -4.568 10.943 1.00 87.06 68 VAL A N 1
ATOM 487 C CA . VAL A 1 68 ? -9.482 -5.465 11.190 1.00 87.06 68 VAL A CA 1
ATOM 488 C C . VAL A 1 68 ? -9.349 -5.668 12.698 1.00 87.06 68 VAL A C 1
ATOM 490 O O . VAL A 1 68 ? -8.949 -4.739 13.402 1.00 87.06 68 VAL A O 1
ATOM 493 N N . PRO A 1 69 ? -9.697 -6.835 13.256 1.00 86.06 69 PRO A N 1
ATOM 494 C CA . PRO A 1 69 ? -9.376 -7.132 14.647 1.00 86.06 69 PRO A CA 1
ATOM 495 C C . PRO A 1 69 ? -7.861 -7.060 14.885 1.00 86.06 69 PRO A C 1
ATOM 497 O O . PRO A 1 69 ? -7.071 -7.537 14.070 1.00 86.06 69 PRO A O 1
ATOM 500 N N . ALA A 1 70 ? -7.431 -6.462 15.992 1.00 83.44 70 ALA A N 1
ATOM 501 C CA . ALA A 1 70 ? -6.019 -6.446 16.354 1.00 83.44 70 ALA A CA 1
ATOM 502 C C . ALA A 1 70 ? -5.481 -7.883 16.488 1.00 83.44 70 ALA A C 1
ATOM 504 O O . ALA A 1 70 ? -6.139 -8.746 17.069 1.00 83.44 70 ALA A O 1
ATOM 505 N N . GLY A 1 71 ? -4.293 -8.129 15.931 1.00 78.12 71 GLY A N 1
ATOM 506 C CA . GLY A 1 71 ? -3.684 -9.462 15.865 1.00 78.12 71 GLY A CA 1
ATOM 507 C C . GLY A 1 71 ? -4.141 -10.332 14.687 1.00 78.12 71 GLY A C 1
ATOM 508 O O . GLY A 1 71 ? -3.625 -11.437 14.547 1.00 78.12 71 GLY A O 1
ATOM 509 N N . SER A 1 72 ? -5.063 -9.854 13.842 1.00 80.06 72 SER A N 1
ATOM 510 C CA . SER A 1 72 ? -5.428 -10.556 12.602 1.00 80.06 72 SER A CA 1
ATOM 511 C C . SER A 1 72 ? -4.253 -10.601 11.630 1.00 80.06 72 SER A C 1
ATOM 513 O O . SER A 1 72 ? -3.437 -9.677 11.571 1.00 80.06 72 SER A O 1
ATOM 515 N N . MET A 1 73 ? -4.219 -11.641 10.804 1.00 75.31 73 MET A N 1
ATOM 516 C CA . MET A 1 73 ? -3.340 -11.691 9.645 1.00 75.31 73 MET A CA 1
ATOM 517 C C . MET A 1 73 ? -3.949 -10.854 8.524 1.00 75.31 73 MET A C 1
ATOM 519 O O . MET A 1 73 ? -5.068 -11.120 8.085 1.00 75.31 73 MET A O 1
ATOM 523 N N . ILE A 1 74 ? -3.211 -9.851 8.053 1.00 81.12 74 ILE A N 1
ATOM 524 C CA . ILE A 1 74 ? -3.589 -9.066 6.876 1.00 81.12 74 ILE A CA 1
ATOM 525 C C . ILE A 1 74 ? -2.715 -9.450 5.689 1.00 81.12 74 ILE A C 1
ATOM 527 O O . ILE A 1 74 ? -1.509 -9.653 5.836 1.00 81.12 74 ILE A O 1
ATOM 531 N N . GLU A 1 75 ? -3.313 -9.508 4.505 1.00 80.88 75 GLU A N 1
ATOM 532 C CA . GLU A 1 75 ? -2.581 -9.721 3.257 1.00 80.88 75 GLU A CA 1
ATOM 533 C C . GLU A 1 75 ? -3.038 -8.698 2.217 1.00 80.88 75 GLU A C 1
ATOM 535 O O . GLU A 1 75 ? -4.211 -8.318 2.154 1.00 80.88 75 GLU A O 1
ATOM 540 N N . VAL A 1 76 ? -2.092 -8.239 1.400 1.00 82.81 76 VAL A N 1
ATOM 541 C CA . VAL A 1 76 ? -2.357 -7.370 0.253 1.00 82.81 76 VAL A CA 1
ATOM 542 C C . VAL A 1 76 ? -1.961 -8.099 -1.018 1.00 82.81 76 VAL A C 1
ATOM 544 O O . VAL A 1 76 ? -0.854 -8.623 -1.140 1.00 82.81 76 VAL A O 1
ATOM 547 N N . GLU A 1 77 ? -2.880 -8.144 -1.970 1.00 83.50 77 GLU A N 1
ATOM 548 C CA . GLU A 1 77 ? -2.687 -8.846 -3.232 1.00 83.50 77 GLU A CA 1
ATOM 549 C C . GLU A 1 77 ? -2.213 -7.865 -4.301 1.00 83.50 77 GLU A C 1
ATOM 551 O O . GLU A 1 77 ? -2.734 -6.752 -4.431 1.00 83.50 77 GLU A O 1
ATOM 556 N N . MET A 1 78 ? -1.206 -8.289 -5.061 1.00 84.75 78 MET A N 1
ATOM 557 C CA . MET A 1 78 ? -0.574 -7.493 -6.101 1.00 84.75 78 MET A CA 1
ATOM 558 C C . MET A 1 78 ? -0.687 -8.199 -7.445 1.00 84.75 78 MET A C 1
ATOM 560 O O . MET A 1 78 ? -0.428 -9.399 -7.526 1.00 84.75 78 MET A O 1
ATOM 564 N N . HIS A 1 79 ? -1.011 -7.442 -8.491 1.00 84.81 79 HIS A N 1
ATOM 565 C CA . HIS A 1 79 ? -1.036 -7.940 -9.866 1.00 84.81 79 HIS A CA 1
ATOM 566 C C . HIS A 1 79 ? -0.409 -6.960 -10.834 1.00 84.81 79 HIS A C 1
ATOM 568 O O . HIS A 1 79 ? -0.391 -5.752 -10.587 1.00 84.81 79 HIS A O 1
ATOM 574 N N . GLU A 1 80 ? 0.049 -7.497 -11.965 1.00 85.31 80 GLU A N 1
ATOM 575 C CA . GLU A 1 80 ? 0.713 -6.707 -12.993 1.00 85.31 80 GLU A CA 1
ATOM 576 C C . GLU A 1 80 ? -0.258 -5.699 -13.622 1.00 85.31 80 GLU A C 1
ATOM 578 O O . GLU A 1 80 ? 0.102 -4.553 -13.883 1.00 85.31 80 GLU A O 1
ATOM 583 N N . GLN A 1 81 ? -1.513 -6.103 -13.838 1.00 88.38 81 GLN A N 1
ATOM 584 C CA . GLN A 1 81 ? -2.533 -5.275 -14.479 1.00 88.38 81 GLN A CA 1
ATOM 585 C C . GLN A 1 81 ? -3.666 -4.915 -13.504 1.00 88.38 81 GLN A C 1
ATOM 587 O O . GLN A 1 81 ? -4.141 -5.790 -12.773 1.00 88.38 81 GLN A O 1
ATOM 592 N N . PRO A 1 82 ? -4.150 -3.654 -13.501 1.00 89.94 82 PRO A N 1
ATOM 593 C CA . PRO A 1 82 ? -5.298 -3.260 -12.691 1.00 89.94 82 PRO A CA 1
ATOM 594 C C . PRO A 1 82 ? -6.539 -4.101 -13.013 1.00 89.94 82 PRO A C 1
ATOM 596 O O . PRO A 1 82 ? -6.891 -4.299 -14.176 1.00 89.94 82 PRO A O 1
ATOM 599 N N . GLY A 1 83 ? -7.217 -4.581 -11.976 1.00 89.25 83 GLY A N 1
ATOM 600 C CA . GLY A 1 83 ? -8.386 -5.453 -12.063 1.00 89.25 83 GLY A CA 1
ATOM 601 C C . GLY A 1 83 ? -8.078 -6.927 -12.347 1.00 89.25 83 GLY A C 1
ATOM 602 O O . GLY A 1 83 ? -8.998 -7.742 -12.289 1.00 89.25 83 GLY A O 1
ATOM 603 N N . ASP A 1 84 ? -6.825 -7.291 -12.636 1.00 87.69 84 ASP A N 1
ATOM 604 C CA . ASP A 1 84 ? -6.431 -8.689 -12.835 1.00 87.69 84 ASP A CA 1
ATOM 605 C C . ASP A 1 84 ? -6.384 -9.442 -11.498 1.00 87.69 84 ASP A C 1
ATOM 607 O O . ASP A 1 84 ? -6.123 -8.840 -10.459 1.00 87.69 84 ASP A O 1
ATOM 611 N N . ARG A 1 85 ? -6.665 -10.747 -11.522 1.00 85.25 85 ARG A N 1
ATOM 612 C CA . ARG A 1 85 ? -6.530 -11.665 -10.372 1.00 85.25 85 ARG A CA 1
ATOM 613 C C . ARG A 1 85 ? -5.948 -13.024 -10.762 1.00 85.25 85 ARG A C 1
ATOM 615 O O . ARG A 1 85 ? -6.000 -13.986 -9.995 1.00 85.25 85 ARG A O 1
ATOM 622 N N . ASP A 1 86 ? -5.443 -13.127 -11.985 1.00 81.31 86 ASP A N 1
ATOM 623 C CA . ASP A 1 86 ? -4.958 -14.375 -12.543 1.00 81.31 86 ASP A CA 1
ATOM 624 C C . ASP A 1 86 ? -3.640 -14.799 -11.887 1.00 81.31 86 ASP A C 1
ATOM 626 O O . ASP A 1 86 ? -2.572 -14.249 -12.147 1.00 81.31 86 ASP A O 1
ATOM 630 N N . CYS A 1 87 ? -3.719 -15.828 -11.047 1.00 77.06 87 CYS A N 1
ATOM 631 C CA . CYS A 1 87 ? -2.570 -16.389 -10.344 1.00 77.06 87 CYS A CA 1
ATOM 632 C C . CYS A 1 87 ? -1.574 -17.113 -11.266 1.00 77.06 87 CYS A C 1
ATOM 634 O O . CYS A 1 87 ? -0.496 -17.495 -10.800 1.00 77.06 87 CYS A O 1
ATOM 636 N N . GLU A 1 88 ? -1.924 -17.344 -12.536 1.00 80.31 88 GLU A N 1
ATOM 637 C CA . GLU A 1 88 ? -1.006 -17.876 -13.546 1.00 80.31 88 GLU A CA 1
ATOM 638 C C . GLU A 1 88 ? -0.084 -16.791 -14.115 1.00 80.31 88 GLU A C 1
ATOM 640 O O . GLU A 1 88 ? 0.976 -17.106 -14.667 1.00 80.31 88 GLU A O 1
ATOM 645 N N . LYS A 1 89 ? -0.445 -15.514 -13.942 1.00 75.94 89 LYS A N 1
ATOM 646 C CA . LYS A 1 89 ? 0.382 -14.374 -14.331 1.00 75.94 89 LYS A CA 1
ATOM 647 C C . LYS A 1 89 ? 1.274 -13.925 -13.175 1.00 75.94 89 LYS A C 1
ATOM 649 O O . LYS A 1 89 ? 0.925 -14.088 -12.003 1.00 75.94 89 LYS A O 1
ATOM 654 N N . PRO A 1 90 ? 2.457 -13.368 -13.478 1.00 73.19 90 PRO A N 1
ATOM 655 C CA . PRO A 1 90 ? 3.292 -12.787 -12.443 1.00 73.19 90 PRO A CA 1
ATOM 656 C C . PRO A 1 90 ? 2.576 -11.598 -11.787 1.00 73.19 90 PRO A C 1
ATOM 658 O O . PRO A 1 90 ? 1.900 -10.816 -12.448 1.00 73.19 90 PRO A O 1
ATOM 661 N N . ALA A 1 91 ? 2.777 -11.434 -10.478 1.00 77.06 91 ALA A N 1
ATOM 662 C CA . ALA A 1 91 ? 2.299 -10.254 -9.759 1.00 77.06 91 ALA A CA 1
ATOM 663 C C . ALA A 1 91 ? 2.997 -8.973 -10.252 1.00 77.06 91 ALA A C 1
ATOM 665 O O . ALA A 1 91 ? 2.410 -7.897 -10.244 1.00 77.06 91 ALA A O 1
ATOM 666 N N . ILE A 1 92 ? 4.253 -9.101 -10.687 1.00 78.25 92 ILE A N 1
ATOM 667 C CA . ILE A 1 92 ? 5.030 -8.074 -11.376 1.00 78.25 92 ILE A CA 1
ATOM 668 C C . ILE A 1 92 ? 6.064 -8.762 -12.271 1.00 78.25 92 ILE A C 1
ATOM 670 O O . ILE A 1 92 ? 6.770 -9.671 -11.832 1.00 78.25 92 ILE A O 1
ATOM 674 N N . GLY A 1 93 ? 6.107 -8.396 -13.550 1.00 71.50 93 GLY A N 1
ATOM 675 C CA . GLY A 1 93 ? 7.050 -8.974 -14.512 1.00 71.50 93 GLY A CA 1
ATOM 676 C C . GLY A 1 93 ? 8.461 -8.386 -14.407 1.00 71.50 93 GLY A C 1
ATOM 677 O O . GLY A 1 93 ? 8.642 -7.285 -13.908 1.00 71.50 93 GLY A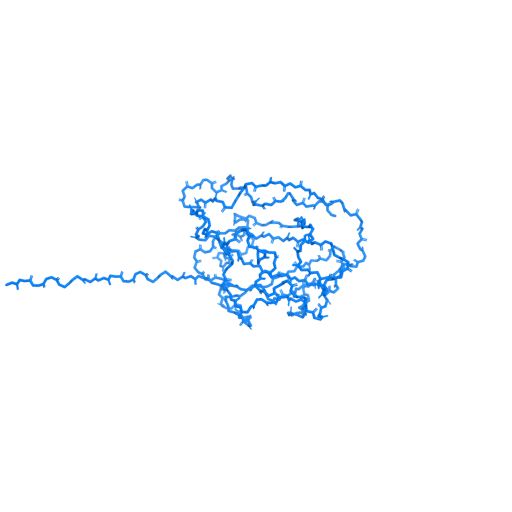 O 1
ATOM 678 N N . GLY A 1 94 ? 9.470 -9.074 -14.949 1.00 68.75 94 GLY A N 1
ATOM 679 C CA . GLY A 1 94 ? 10.842 -8.551 -15.088 1.00 68.75 94 GLY A CA 1
ATOM 680 C C . GLY A 1 94 ? 11.714 -8.641 -13.823 1.00 68.75 94 GLY A C 1
ATOM 681 O O . GLY A 1 94 ? 11.357 -9.309 -12.860 1.00 68.75 94 GLY A O 1
ATOM 682 N N . ASN A 1 95 ? 12.868 -7.957 -13.823 1.00 68.25 95 ASN A N 1
ATOM 683 C CA . ASN A 1 95 ? 13.900 -8.042 -12.762 1.00 68.25 95 ASN A CA 1
ATOM 684 C C . ASN A 1 95 ? 13.599 -7.176 -11.546 1.00 68.25 95 ASN A C 1
ATOM 686 O O . ASN A 1 95 ? 14.419 -6.405 -11.064 1.00 68.25 95 ASN A O 1
ATOM 690 N N . HIS A 1 96 ? 12.382 -7.307 -11.070 1.00 69.12 96 HIS A N 1
ATOM 691 C CA . HIS A 1 96 ? 11.865 -6.567 -9.966 1.00 69.12 96 HIS A CA 1
ATOM 692 C C . HIS A 1 96 ? 12.399 -7.239 -8.672 1.00 69.12 96 HIS A C 1
ATOM 694 O O . HIS A 1 96 ? 11.778 -8.180 -8.205 1.00 69.12 96 HIS A O 1
ATOM 700 N N . HIS A 1 97 ? 13.457 -6.644 -8.069 1.00 69.25 97 HIS A N 1
ATOM 701 C CA . HIS A 1 97 ? 14.097 -6.974 -6.769 1.00 69.25 97 HIS A CA 1
ATOM 702 C C . HIS A 1 97 ? 14.089 -5.890 -5.661 1.00 69.25 97 HIS A C 1
ATOM 704 O O . HIS A 1 97 ? 14.783 -4.896 -5.817 1.00 69.25 97 HIS A O 1
ATOM 710 N N . GLY A 1 98 ? 13.365 -6.032 -4.546 1.00 70.12 98 GLY A N 1
ATOM 711 C CA . GLY A 1 98 ? 13.334 -5.025 -3.477 1.00 70.12 98 GLY A CA 1
ATOM 712 C C . GLY A 1 98 ? 12.519 -5.410 -2.244 1.00 70.12 98 GLY A C 1
ATOM 713 O O . GLY A 1 98 ? 11.850 -6.447 -2.247 1.00 70.12 98 GLY A O 1
ATOM 714 N N . PRO A 1 99 ? 12.559 -4.599 -1.170 1.00 73.62 99 PRO A N 1
ATOM 715 C CA . PRO A 1 99 ? 11.806 -4.889 0.036 1.00 73.62 99 PRO A CA 1
ATOM 716 C C . PRO A 1 99 ? 10.312 -4.642 -0.177 1.00 73.62 99 PRO A C 1
ATOM 718 O O . PRO A 1 99 ? 9.902 -3.723 -0.887 1.00 73.62 99 PRO A O 1
ATOM 721 N N . VAL A 1 100 ? 9.494 -5.413 0.532 1.00 78.44 100 VAL A N 1
ATOM 722 C CA . VAL A 1 100 ? 8.080 -5.083 0.743 1.00 78.44 100 VAL A CA 1
ATOM 723 C C . VAL A 1 100 ? 7.951 -4.521 2.148 1.00 78.44 100 VAL A C 1
ATOM 725 O O . VAL A 1 100 ? 8.426 -5.133 3.101 1.00 78.44 100 VAL A O 1
ATOM 728 N N . MET A 1 101 ? 7.322 -3.358 2.283 1.00 82.94 101 MET A N 1
ATOM 729 C CA . MET A 1 101 ? 7.109 -2.698 3.569 1.00 82.94 101 MET A CA 1
ATOM 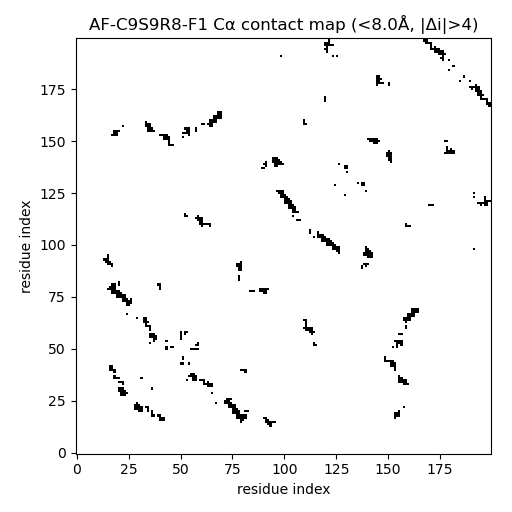730 C C . MET A 1 101 ? 5.629 -2.411 3.769 1.00 82.94 101 MET A C 1
ATOM 732 O O . MET A 1 101 ? 4.926 -2.052 2.826 1.00 82.94 101 MET A O 1
ATOM 736 N N . VAL A 1 102 ? 5.175 -2.527 5.011 1.00 83.12 102 VAL A N 1
ATOM 737 C CA . VAL A 1 102 ? 3.803 -2.229 5.411 1.00 83.12 102 VAL A CA 1
ATOM 738 C C . VAL A 1 102 ? 3.840 -1.209 6.536 1.00 83.12 102 VAL A C 1
ATOM 740 O O . VAL A 1 102 ? 4.540 -1.383 7.537 1.00 83.12 102 VAL A O 1
ATOM 743 N N . TYR A 1 103 ? 3.066 -0.143 6.362 1.00 86.50 103 TYR A N 1
ATOM 744 C CA . TYR A 1 103 ? 2.949 0.955 7.308 1.00 86.50 103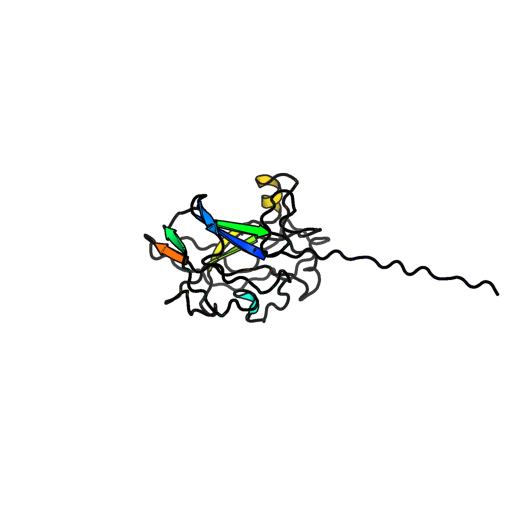 TYR A CA 1
ATOM 745 C C . TYR A 1 103 ? 1.492 1.155 7.709 1.00 86.50 103 TYR A C 1
ATOM 747 O O . TYR A 1 103 ? 0.582 0.893 6.922 1.00 86.50 103 TYR A O 1
ATOM 755 N N . LEU A 1 104 ? 1.285 1.679 8.912 1.00 88.19 104 LEU A N 1
ATOM 756 C CA . LEU A 1 104 ? 0.005 2.206 9.369 1.00 88.19 104 LEU A CA 1
ATOM 757 C C . LEU A 1 104 ? 0.162 3.677 9.749 1.00 88.19 104 LEU A C 1
ATOM 759 O O . LEU A 1 104 ? 1.231 4.105 10.176 1.00 88.19 104 LEU A O 1
ATOM 763 N N . ALA A 1 105 ? -0.924 4.432 9.629 1.00 90.00 105 ALA A N 1
ATOM 764 C CA . ALA A 1 105 ? -1.066 5.758 10.212 1.00 90.00 105 ALA A CA 1
ATOM 765 C C . ALA A 1 105 ? -2.365 5.777 11.019 1.00 90.00 105 ALA A C 1
ATOM 767 O O . ALA A 1 105 ? -3.421 5.376 10.522 1.00 90.00 105 ALA A O 1
ATOM 768 N N . ALA A 1 106 ? -2.288 6.206 12.277 1.00 89.88 106 ALA A N 1
ATOM 769 C CA . ALA A 1 106 ? -3.479 6.406 13.088 1.00 89.88 106 ALA A CA 1
ATOM 770 C C . ALA A 1 106 ? -4.121 7.735 12.687 1.00 89.88 106 ALA A C 1
ATOM 772 O O . ALA A 1 106 ? -3.480 8.779 12.783 1.00 89.88 106 ALA A O 1
ATOM 773 N N . VAL A 1 107 ? -5.380 7.692 12.254 1.00 91.50 107 VAL A N 1
ATOM 774 C CA . VAL A 1 107 ? -6.103 8.871 11.768 1.00 91.50 107 VAL A CA 1
ATOM 775 C C . VAL A 1 107 ? -7.467 8.996 12.452 1.00 91.50 107 VAL A C 1
ATOM 777 O O . VAL A 1 107 ? -8.059 7.972 12.806 1.00 91.50 107 VAL A O 1
ATOM 780 N N . PRO A 1 108 ? -8.005 10.215 12.641 1.00 93.25 108 PRO A N 1
ATOM 781 C CA . PRO A 1 108 ? -9.341 10.387 13.213 1.00 93.25 108 PRO A CA 1
ATOM 782 C C . PRO A 1 108 ? -10.451 9.795 12.335 1.00 93.25 108 PRO A C 1
ATOM 784 O O . PRO A 1 108 ? -11.431 9.267 12.855 1.00 93.25 108 PRO A O 1
ATOM 787 N N . ASP A 1 109 ? -10.294 9.888 11.011 1.00 94.44 109 ASP A N 1
ATOM 788 C CA . ASP A 1 109 ? -11.250 9.378 10.030 1.00 94.44 109 ASP A CA 1
ATOM 789 C C . ASP A 1 109 ? -10.529 8.955 8.739 1.00 94.44 109 ASP A C 1
ATOM 791 O O . ASP A 1 109 ? -10.010 9.774 7.973 1.00 94.44 109 ASP A O 1
ATOM 795 N N . ALA A 1 110 ? -10.516 7.643 8.493 1.00 93.88 110 ALA A N 1
ATOM 796 C CA . ALA A 1 110 ? -9.847 7.034 7.350 1.00 93.88 110 ALA A CA 1
ATOM 797 C C . ALA A 1 110 ? -10.513 7.346 6.003 1.00 93.88 110 ALA A C 1
ATOM 799 O O . ALA A 1 110 ? -9.910 7.059 4.979 1.00 93.88 110 ALA A O 1
ATOM 800 N N . THR A 1 111 ? -11.713 7.928 5.963 1.00 95.19 111 THR A N 1
ATOM 801 C CA . THR A 1 111 ? -12.394 8.298 4.709 1.00 95.19 111 THR A CA 1
ATOM 802 C C . THR A 1 111 ? -12.008 9.687 4.200 1.00 95.19 111 THR A C 1
ATOM 804 O O . THR A 1 111 ? -12.228 9.993 3.030 1.00 95.19 111 THR A O 1
ATOM 807 N N . ILE A 1 112 ? -11.392 10.517 5.048 1.00 95.62 112 ILE A N 1
ATOM 808 C CA . ILE A 1 112 ? -10.984 11.888 4.696 1.00 95.62 112 ILE A CA 1
ATOM 809 C C . ILE A 1 112 ? -9.490 12.159 4.891 1.00 95.62 112 ILE A C 1
ATOM 811 O O . ILE A 1 112 ? -8.993 13.148 4.360 1.00 95.62 112 ILE A O 1
ATOM 815 N N . ALA A 1 113 ? -8.772 11.315 5.640 1.00 95.44 113 ALA A N 1
ATOM 816 C CA . ALA A 1 113 ? -7.336 11.479 5.843 1.00 95.44 113 ALA A CA 1
ATOM 817 C C . ALA A 1 113 ? -6.581 11.426 4.508 1.00 95.44 113 ALA A C 1
ATOM 819 O O . ALA A 1 113 ? -6.797 10.512 3.713 1.00 95.44 113 ALA A O 1
ATOM 820 N N . ASP A 1 114 ? -5.663 12.359 4.276 1.00 95.06 114 ASP A N 1
ATOM 821 C CA . ASP A 1 114 ? -4.912 12.492 3.020 1.00 95.06 114 ASP A CA 1
ATOM 822 C C . ASP A 1 114 ? -3.555 11.761 3.039 1.00 95.06 114 ASP A C 1
ATOM 824 O O . ASP A 1 114 ? -2.791 11.822 2.073 1.00 95.06 114 ASP A O 1
ATOM 828 N N . GLY A 1 115 ? -3.247 11.084 4.150 1.00 91.31 115 GLY A N 1
ATOM 829 C CA . GLY A 1 115 ? -1.963 10.429 4.385 1.00 91.31 115 GLY A CA 1
ATOM 830 C C . GLY A 1 115 ? -0.856 11.388 4.829 1.00 91.31 115 GLY A C 1
ATOM 831 O O . GLY A 1 115 ? 0.315 11.055 4.697 1.00 91.31 115 GLY A O 1
ATOM 832 N N . SER A 1 116 ? -1.175 12.597 5.298 1.00 93.44 116 SER A N 1
ATOM 833 C CA . SER A 1 116 ? -0.190 13.481 5.944 1.00 93.44 116 SER A CA 1
ATOM 834 C C . SER A 1 116 ? 0.127 13.096 7.392 1.00 93.44 116 SER A C 1
ATOM 836 O O . SER A 1 116 ? 1.120 13.578 7.941 1.00 93.44 116 SER A O 1
ATOM 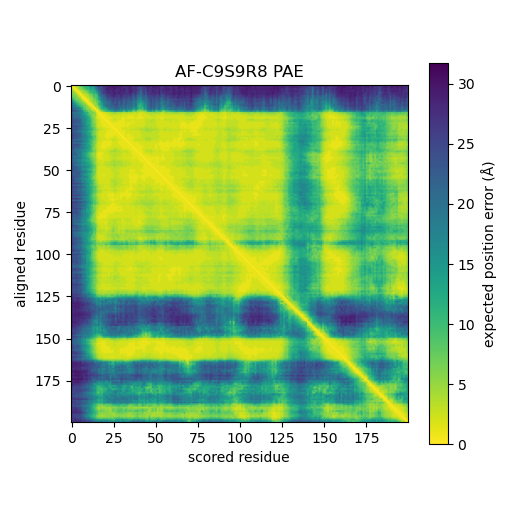838 N N . ASP A 1 117 ? -0.690 12.235 8.001 1.00 90.44 117 ASP A N 1
ATOM 839 C CA . ASP A 1 117 ? -0.493 11.752 9.363 1.00 90.44 117 ASP A CA 1
ATOM 840 C C . ASP A 1 117 ? 0.800 10.922 9.511 1.00 90.44 117 ASP A C 1
ATOM 842 O O . ASP A 1 117 ? 1.248 10.283 8.554 1.00 90.44 117 ASP A O 1
ATOM 846 N N . PRO A 1 118 ? 1.417 10.896 10.709 1.00 88.06 118 PRO A N 1
ATOM 847 C CA . PRO A 1 118 ? 2.636 10.129 10.940 1.00 88.06 118 PRO A CA 1
ATOM 848 C C . PRO A 1 118 ? 2.435 8.625 10.713 1.00 88.06 118 PRO A C 1
ATOM 850 O O . PRO A 1 118 ? 1.622 7.982 11.382 1.00 88.06 118 PRO A O 1
ATOM 853 N N . PHE A 1 119 ? 3.229 8.061 9.803 1.00 85.56 119 PHE A N 1
ATOM 854 C CA . PHE A 1 119 ? 3.281 6.622 9.568 1.00 85.56 119 PHE A CA 1
ATOM 855 C C . PHE A 1 119 ? 4.250 5.924 10.519 1.00 85.56 119 PHE A C 1
ATOM 857 O O . PHE A 1 119 ? 5.298 6.460 10.877 1.00 85.56 119 PHE A O 1
ATOM 864 N N . PHE A 1 120 ? 3.934 4.674 10.838 1.00 82.25 120 PHE A N 1
ATOM 865 C CA . PHE A 1 120 ? 4.817 3.741 11.522 1.00 82.25 120 PHE A CA 1
ATOM 866 C C . PHE A 1 120 ? 4.841 2.402 10.800 1.00 82.25 120 PHE A C 1
ATOM 868 O O . PHE A 1 120 ? 3.831 1.953 10.257 1.00 82.25 120 PHE A O 1
ATOM 875 N N . LYS A 1 121 ? 6.017 1.778 10.756 1.00 82.69 121 LYS A N 1
ATOM 876 C CA . LYS A 1 121 ? 6.218 0.502 10.070 1.00 82.69 121 LYS A CA 1
ATOM 877 C C . LYS A 1 121 ? 5.678 -0.629 10.941 1.00 82.69 121 LYS A C 1
ATOM 879 O O . LYS A 1 121 ? 5.999 -0.683 12.121 1.00 82.69 121 LYS A O 1
ATOM 884 N N . ILE A 1 122 ? 4.891 -1.534 10.369 1.00 79.38 122 ILE A N 1
ATOM 885 C CA . ILE A 1 122 ? 4.370 -2.727 11.064 1.00 79.38 122 ILE A CA 1
ATOM 886 C C . ILE A 1 122 ? 4.902 -4.036 10.481 1.00 79.38 122 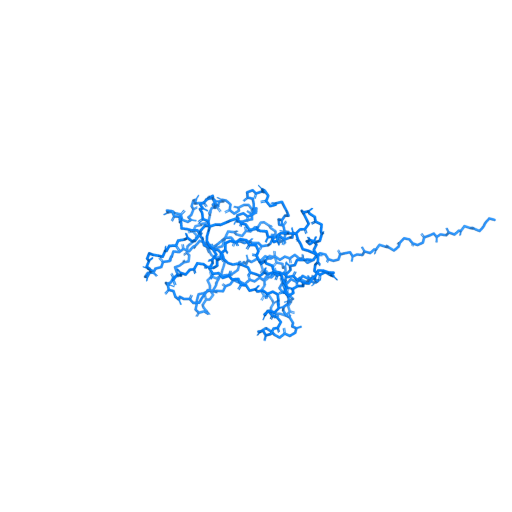ILE A C 1
ATOM 888 O O . ILE A 1 122 ? 4.732 -5.097 11.071 1.00 79.38 122 ILE A O 1
ATOM 892 N N . GLY A 1 123 ? 5.560 -3.968 9.327 1.00 75.94 123 GLY A N 1
ATOM 893 C CA . GLY A 1 123 ? 6.193 -5.120 8.715 1.00 75.94 123 GLY A CA 1
ATOM 894 C C . GLY A 1 123 ? 7.149 -4.703 7.613 1.00 75.94 123 GLY A C 1
ATOM 895 O O . GLY A 1 123 ? 6.925 -3.722 6.904 1.00 75.94 123 GLY A O 1
ATOM 896 N N . GLU A 1 124 ? 8.211 -5.476 7.463 1.00 78.38 124 GLU A N 1
ATOM 897 C CA . GLU A 1 124 ? 9.089 -5.432 6.306 1.00 78.38 124 GLU A CA 1
ATOM 898 C C . GLU A 1 124 ? 9.546 -6.844 5.968 1.00 78.38 124 GLU A C 1
ATOM 900 O O . GLU A 1 124 ? 9.732 -7.687 6.847 1.00 78.38 124 GLU A O 1
ATOM 905 N N . ILE A 1 125 ? 9.706 -7.103 4.678 1.00 68.19 125 ILE A N 1
ATOM 906 C CA . ILE A 1 125 ? 10.237 -8.358 4.173 1.00 68.19 125 ILE A CA 1
ATOM 907 C C . ILE A 1 125 ? 11.445 -8.006 3.307 1.00 68.19 125 ILE A C 1
ATOM 909 O O . ILE A 1 125 ? 11.265 -7.360 2.268 1.00 68.19 125 ILE A O 1
ATOM 913 N N . PRO A 1 126 ? 12.669 -8.398 3.712 1.00 66.25 126 PRO A N 1
ATOM 914 C CA . PRO A 1 126 ? 13.847 -8.211 2.881 1.00 66.25 126 PRO A CA 1
ATOM 915 C C . PRO A 1 126 ? 13.775 -9.134 1.663 1.00 66.25 126 PRO A C 1
ATOM 917 O O . PRO A 1 126 ? 13.217 -10.235 1.724 1.00 66.25 126 PRO A O 1
ATOM 920 N N . GLU A 1 127 ? 14.402 -8.713 0.568 1.00 60.06 127 GLU A N 1
ATOM 921 C CA . GLU A 1 127 ? 14.452 -9.470 -0.688 1.00 60.06 127 GLU A CA 1
ATOM 922 C C . GLU A 1 127 ? 14.972 -10.910 -0.487 1.00 60.06 127 GLU A C 1
ATOM 924 O O . GLU A 1 127 ? 14.439 -11.872 -1.044 1.00 60.06 127 GLU A O 1
ATOM 929 N N . THR A 1 128 ? 15.959 -11.080 0.396 1.00 51.00 128 THR A N 1
ATOM 930 C CA . THR A 1 128 ? 16.598 -12.367 0.710 1.00 51.00 128 THR A CA 1
ATOM 931 C C . THR A 1 128 ? 15.657 -13.376 1.388 1.00 51.00 128 THR A C 1
ATOM 933 O O . THR A 1 128 ? 15.830 -14.588 1.228 1.00 51.00 128 THR A O 1
ATOM 936 N N . CYS A 1 129 ? 14.618 -12.915 2.097 1.00 44.91 129 CYS A N 1
ATOM 937 C CA . CYS A 1 129 ? 13.620 -13.781 2.742 1.00 44.91 129 CYS A CA 1
ATOM 938 C C . CYS A 1 129 ? 12.469 -14.184 1.805 1.00 44.91 129 CYS A C 1
ATOM 940 O O . CYS A 1 129 ? 11.887 -15.258 1.983 1.00 44.91 129 CYS A O 1
ATOM 942 N N . LEU A 1 130 ? 12.170 -13.374 0.786 1.00 47.97 130 LEU A N 1
ATOM 943 C CA . LEU A 1 130 ? 11.101 -13.621 -0.192 1.00 47.97 130 LEU A CA 1
ATOM 944 C C . LEU A 1 130 ? 11.348 -14.896 -1.016 1.00 47.97 130 LEU A C 1
ATOM 946 O O . LEU A 1 130 ? 10.447 -15.723 -1.173 1.00 47.97 130 LEU A O 1
ATOM 950 N N . TRP A 1 131 ? 12.597 -15.120 -1.436 1.00 36.06 131 TRP A N 1
ATOM 951 C CA . TRP A 1 131 ? 13.011 -16.339 -2.143 1.00 36.06 131 TRP A CA 1
ATOM 952 C C . TRP A 1 131 ? 12.802 -17.619 -1.315 1.00 36.06 131 TRP A C 1
ATOM 954 O O . TRP A 1 131 ? 12.429 -18.668 -1.847 1.00 36.06 131 TRP A O 1
ATOM 964 N N . ARG A 1 132 ? 13.031 -17.545 0.003 1.00 33.97 132 ARG A N 1
ATOM 965 C CA . ARG A 1 132 ? 13.006 -18.710 0.899 1.00 33.97 132 ARG A CA 1
ATOM 966 C C . ARG A 1 132 ? 11.592 -19.115 1.329 1.00 33.97 132 ARG A C 1
ATOM 968 O O . ARG A 1 132 ? 11.386 -20.286 1.638 1.00 33.97 132 ARG A O 1
ATOM 975 N N . LEU A 1 133 ? 10.638 -18.180 1.338 1.00 34.84 133 LEU A N 1
ATOM 976 C CA . LEU A 1 133 ? 9.252 -18.419 1.766 1.00 34.84 133 LEU A CA 1
ATOM 977 C C . LEU A 1 133 ? 8.298 -18.767 0.613 1.00 34.84 133 LEU A C 1
ATOM 979 O O . LEU A 1 133 ? 7.396 -19.577 0.810 1.00 34.84 133 LEU A O 1
ATOM 983 N N . LEU A 1 134 ? 8.486 -18.198 -0.585 1.00 43.12 134 LEU A N 1
ATOM 984 C CA . LEU A 1 134 ? 7.515 -18.322 -1.688 1.00 43.12 134 LEU A CA 1
ATOM 985 C C . LEU A 1 134 ? 7.947 -19.268 -2.822 1.00 43.12 134 LEU A C 1
ATOM 987 O O . LEU A 1 134 ? 7.176 -19.518 -3.754 1.00 43.12 134 LEU A O 1
ATOM 991 N N . GLY A 1 135 ? 9.159 -19.826 -2.748 1.00 37.84 135 GLY A N 1
ATOM 992 C CA . GLY A 1 135 ? 9.733 -20.640 -3.818 1.00 37.84 135 GLY A CA 1
ATOM 993 C C . GLY A 1 135 ? 10.108 -19.817 -5.065 1.00 37.84 135 GLY A C 1
ATOM 994 O O . GLY A 1 135 ? 9.878 -18.610 -5.127 1.00 37.84 135 GLY A O 1
ATOM 995 N N . PRO A 1 136 ? 10.684 -20.454 -6.101 1.00 40.62 136 PRO A N 1
ATOM 996 C CA . PRO A 1 136 ? 11.431 -19.783 -7.172 1.00 40.62 136 PRO A CA 1
ATOM 997 C C . PRO A 1 136 ? 10.609 -18.948 -8.179 1.00 40.62 136 PRO A C 1
ATOM 999 O O . PRO A 1 136 ? 11.104 -18.654 -9.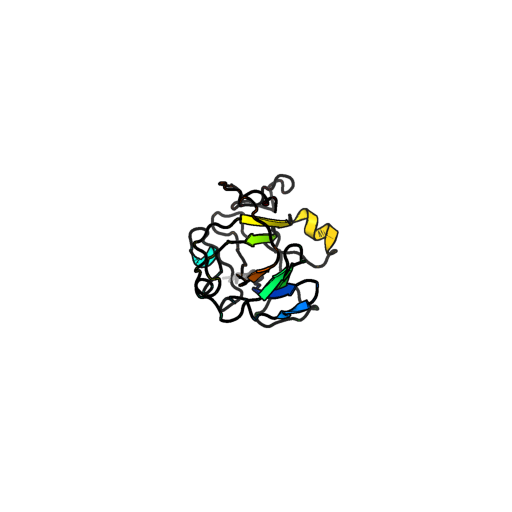264 1.00 40.62 136 PRO A O 1
ATOM 1002 N N . ARG A 1 137 ? 9.347 -18.599 -7.887 1.00 36.28 137 ARG A N 1
ATOM 1003 C CA . ARG A 1 137 ? 8.412 -17.996 -8.862 1.00 36.28 137 ARG A CA 1
ATOM 1004 C C . ARG A 1 137 ? 7.731 -16.688 -8.453 1.00 36.28 137 ARG A C 1
ATOM 1006 O O . ARG A 1 137 ? 6.894 -16.220 -9.218 1.00 36.28 137 ARG A O 1
ATOM 1013 N N . ARG A 1 138 ? 8.047 -16.075 -7.310 1.00 45.09 138 ARG A N 1
ATOM 1014 C CA . ARG A 1 138 ? 7.406 -14.805 -6.908 1.00 45.09 138 ARG A CA 1
ATOM 1015 C C . ARG A 1 138 ? 8.438 -13.815 -6.356 1.00 45.09 138 ARG A C 1
ATOM 1017 O O . ARG A 1 138 ? 8.691 -13.794 -5.158 1.00 45.09 138 ARG A O 1
ATOM 1024 N N . GLY A 1 139 ? 9.076 -13.060 -7.253 1.00 36.53 139 GLY A N 1
ATOM 1025 C CA . GLY A 1 139 ? 9.969 -11.936 -6.924 1.00 36.53 139 GLY A CA 1
ATOM 1026 C C . GLY A 1 139 ? 9.244 -10.584 -7.026 1.00 36.53 139 GLY A C 1
ATOM 1027 O O . GLY A 1 139 ? 8.297 -10.470 -7.802 1.00 36.53 139 GLY A O 1
ATOM 1028 N N . TYR A 1 140 ? 9.669 -9.589 -6.235 1.00 43.44 140 TYR A N 1
ATOM 1029 C CA . TYR A 1 140 ? 9.098 -8.227 -6.132 1.00 43.44 140 TYR A CA 1
ATOM 1030 C C . TYR A 1 140 ? 10.217 -7.144 -6.127 1.00 43.44 140 TYR A C 1
ATOM 1032 O O . TYR A 1 140 ? 11.296 -7.448 -5.630 1.00 43.44 140 TYR A O 1
ATOM 1040 N N . SER A 1 141 ? 9.944 -5.918 -6.656 1.00 52.03 141 SER A N 1
ATOM 1041 C CA . SER A 1 141 ? 10.847 -4.894 -7.305 1.00 52.03 141 SER A CA 1
ATOM 1042 C C . SER A 1 141 ? 11.657 -3.808 -6.626 1.00 52.03 141 SER A C 1
ATOM 1044 O O . SER A 1 141 ? 11.052 -3.018 -5.924 1.00 52.03 141 SER A O 1
ATOM 1046 N N . LEU A 1 142 ? 12.890 -3.583 -7.145 1.00 44.28 142 LEU A N 1
ATOM 1047 C CA . LEU A 1 142 ? 13.643 -2.324 -7.357 1.00 44.28 142 LEU A CA 1
ATOM 1048 C C . LEU A 1 142 ? 14.696 -2.456 -8.502 1.00 44.28 142 LEU A C 1
ATOM 1050 O O . LEU A 1 142 ? 15.903 -2.484 -8.273 1.00 44.28 142 LEU A O 1
ATOM 1054 N N . HIS A 1 143 ? 14.291 -2.492 -9.774 1.00 43.97 143 HIS A N 1
ATOM 1055 C CA . HIS A 1 143 ? 15.236 -2.694 -10.896 1.00 43.97 143 HIS A CA 1
ATOM 1056 C C . HIS A 1 143 ? 15.998 -1.443 -11.379 1.00 43.97 143 HIS A C 1
ATOM 1058 O O . HIS A 1 143 ? 16.843 -1.550 -12.269 1.00 43.97 143 HIS A O 1
ATOM 1064 N N . SER A 1 144 ? 15.748 -0.277 -10.775 1.00 46.12 144 SER A N 1
ATOM 1065 C CA . SER A 1 144 ? 16.296 1.011 -11.230 1.00 46.12 144 SER A CA 1
ATOM 1066 C C . SER A 1 144 ? 16.904 1.871 -10.104 1.00 46.12 144 SER A C 1
ATOM 1068 O O . SER A 1 144 ? 17.426 2.947 -10.371 1.00 46.12 144 SER A O 1
ATOM 1070 N N . ALA A 1 145 ? 16.958 1.392 -8.854 1.00 46.91 145 ALA A N 1
ATOM 107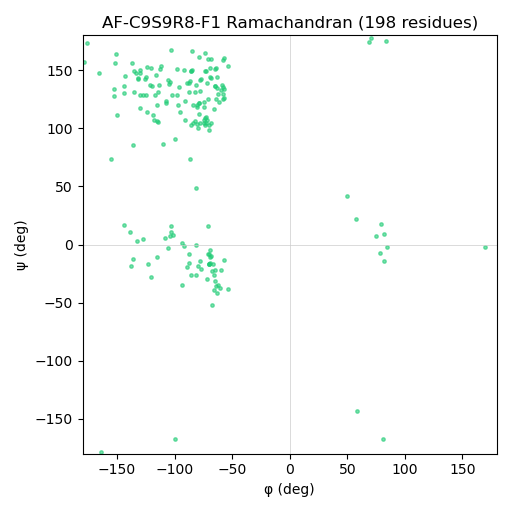1 C CA . ALA A 1 145 ? 17.392 2.191 -7.693 1.00 46.91 145 ALA A CA 1
ATOM 1072 C C . ALA A 1 145 ? 18.893 2.572 -7.652 1.00 46.91 145 ALA A C 1
ATOM 1074 O O . ALA A 1 145 ? 19.303 3.338 -6.781 1.00 46.91 145 ALA A O 1
ATOM 1075 N N . GLY A 1 146 ? 19.717 2.092 -8.595 1.00 40.78 146 GLY A N 1
ATOM 1076 C CA . GLY A 1 146 ? 21.146 2.432 -8.674 1.00 40.78 146 GLY A CA 1
ATOM 1077 C C . GLY A 1 146 ? 21.426 3.884 -9.093 1.00 40.78 146 GLY A C 1
ATOM 1078 O O . GLY A 1 146 ? 22.524 4.397 -8.867 1.00 40.78 146 GLY A O 1
ATOM 1079 N N . GLN A 1 147 ? 20.438 4.577 -9.669 1.00 41.66 147 GLN A N 1
ATOM 1080 C CA . GLN A 1 147 ? 20.478 6.018 -9.927 1.00 41.66 147 GLN A CA 1
ATOM 1081 C C . GLN A 1 147 ? 19.599 6.750 -8.906 1.00 41.66 147 GLN A C 1
ATOM 1083 O O . GLN A 1 147 ? 18.506 6.296 -8.568 1.00 41.66 147 GLN A O 1
ATOM 1088 N N . LEU A 1 148 ? 20.070 7.900 -8.414 1.00 47.00 148 LEU A N 1
ATOM 1089 C CA . LEU A 1 148 ? 19.272 8.749 -7.529 1.00 47.00 148 LEU A CA 1
ATOM 1090 C C . LEU A 1 148 ? 17.963 9.136 -8.239 1.00 47.00 148 LEU A C 1
ATOM 1092 O O . LEU A 1 148 ? 18.006 9.675 -9.343 1.00 47.00 148 LEU A O 1
ATOM 1096 N N . GLY A 1 149 ? 16.820 8.862 -7.605 1.00 55.12 149 GLY A N 1
ATOM 1097 C CA . GLY A 1 149 ? 15.494 9.162 -8.160 1.00 55.12 149 GLY A CA 1
ATOM 1098 C C . GLY A 1 149 ? 14.952 8.141 -9.165 1.00 55.12 149 GLY A C 1
ATOM 1099 O O . GLY A 1 149 ? 13.939 8.411 -9.791 1.00 55.12 149 GLY A O 1
ATOM 1100 N N . ALA A 1 150 ? 15.601 6.986 -9.325 1.00 66.12 150 ALA A N 1
ATOM 1101 C CA . ALA A 1 150 ? 15.126 5.911 -10.199 1.00 66.12 150 ALA A CA 1
ATOM 1102 C C . ALA A 1 150 ? 14.590 4.695 -9.416 1.00 66.12 150 ALA A C 1
ATOM 1104 O O . ALA A 1 150 ? 14.239 3.670 -9.998 1.00 66.12 150 ALA A O 1
ATOM 1105 N N . ALA A 1 151 ? 14.507 4.790 -8.085 1.00 76.06 151 ALA A N 1
ATOM 1106 C CA . ALA A 1 151 ? 13.761 3.824 -7.289 1.00 76.06 151 ALA A CA 1
ATOM 1107 C C . ALA A 1 151 ? 12.268 3.911 -7.640 1.00 76.06 151 ALA A C 1
ATOM 1109 O O . ALA A 1 151 ? 11.716 5.000 -7.766 1.00 76.06 151 ALA A O 1
ATOM 1110 N N . GLN A 1 152 ? 11.629 2.755 -7.794 1.00 82.56 152 GLN A N 1
ATOM 1111 C CA . GLN A 1 152 ? 10.226 2.653 -8.175 1.00 82.56 152 GLN A CA 1
ATOM 1112 C C . GLN A 1 152 ? 9.394 2.209 -6.986 1.00 82.56 152 GLN A C 1
ATOM 1114 O O . GLN A 1 152 ? 9.616 1.132 -6.433 1.00 82.56 152 GLN A O 1
ATOM 1119 N N . PHE A 1 153 ? 8.414 3.024 -6.624 1.00 86.69 153 PHE A N 1
ATOM 1120 C CA . PHE A 1 153 ? 7.533 2.787 -5.496 1.00 86.69 153 PHE A CA 1
ATOM 1121 C C . PHE A 1 153 ? 6.151 2.387 -6.003 1.00 86.69 153 PHE A C 1
ATOM 1123 O O . PHE A 1 153 ? 5.521 3.120 -6.767 1.00 86.69 153 PHE A O 1
ATOM 1130 N N . TYR A 1 154 ? 5.684 1.222 -5.558 1.00 89.56 154 TYR A N 1
ATOM 1131 C CA . TYR A 1 154 ? 4.333 0.718 -5.786 1.00 89.56 154 TYR A CA 1
ATOM 1132 C C . TYR A 1 154 ? 3.637 0.626 -4.432 1.00 89.56 154 TYR A C 1
ATOM 1134 O O . TYR A 1 154 ? 4.095 -0.070 -3.531 1.00 89.56 154 TYR A O 1
ATOM 1142 N N . MET A 1 155 ? 2.538 1.349 -4.275 1.00 93.50 155 MET A N 1
ATOM 1143 C CA . MET A 1 155 ? 1.804 1.463 -3.020 1.00 93.50 155 MET A CA 1
ATOM 1144 C C . MET A 1 155 ? 0.323 1.728 -3.275 1.00 93.50 155 MET A C 1
ATOM 1146 O O . MET A 1 155 ? -0.083 2.216 -4.333 1.00 93.50 155 MET A O 1
ATOM 1150 N N . THR A 1 156 ? -0.493 1.376 -2.291 1.00 94.06 156 THR A N 1
ATOM 1151 C CA . THR A 1 156 ? -1.928 1.658 -2.218 1.00 94.06 156 THR A CA 1
ATOM 1152 C C . THR A 1 156 ? -2.298 1.723 -0.744 1.00 94.06 156 THR A C 1
ATOM 1154 O O . THR A 1 156 ? -1.876 0.870 0.035 1.00 94.06 156 THR A O 1
ATOM 1157 N N . CYS A 1 157 ? -3.066 2.739 -0.357 1.00 96.38 157 CYS A N 1
ATOM 1158 C CA . CYS A 1 157 ? -3.573 2.851 1.007 1.00 96.38 157 CYS A CA 1
ATOM 1159 C C . CYS A 1 157 ? -4.894 2.100 1.158 1.00 96.38 157 CYS A C 1
ATOM 1161 O O . CYS A 1 157 ? -5.773 2.188 0.297 1.00 96.38 157 CYS A O 1
ATOM 1163 N N . TYR A 1 158 ? -5.042 1.412 2.288 1.00 96.12 158 TYR A N 1
ATOM 1164 C CA . TYR A 1 158 ? -6.256 0.699 2.668 1.00 96.12 158 TYR A CA 1
ATOM 1165 C C . TYR A 1 158 ? -6.869 1.357 3.899 1.00 96.12 158 TYR A C 1
ATOM 1167 O O . TYR A 1 158 ? -6.186 1.630 4.886 1.00 96.12 158 TYR A O 1
ATOM 1175 N N . GLN A 1 159 ? -8.168 1.626 3.836 1.00 96.56 159 GLN A N 1
ATOM 1176 C CA . GLN A 1 159 ? -8.910 2.244 4.925 1.00 96.56 159 GLN A CA 1
ATOM 1177 C C . GLN A 1 159 ? -9.368 1.167 5.888 1.00 96.56 159 GLN A C 1
ATOM 1179 O O . GLN A 1 159 ? -10.330 0.445 5.620 1.00 96.56 159 GLN A O 1
ATOM 1184 N N . ILE A 1 160 ? -8.678 1.062 7.014 1.00 94.62 160 ILE A N 1
ATOM 1185 C CA . ILE A 1 160 ? -9.005 0.072 8.028 1.00 94.62 160 ILE A CA 1
ATOM 1186 C C . ILE A 1 160 ? -9.524 0.734 9.295 1.00 94.62 160 ILE A C 1
ATOM 1188 O O . ILE A 1 160 ? -9.141 1.848 9.650 1.00 94.62 160 ILE A O 1
ATOM 1192 N N . LYS A 1 161 ? -10.374 0.002 10.005 1.00 92.56 161 LYS A N 1
ATOM 1193 C CA . LYS A 1 161 ? -10.739 0.297 11.384 1.00 92.56 161 LYS A CA 1
ATOM 1194 C C . LYS A 1 161 ? -10.243 -0.848 12.244 1.00 92.56 161 LYS A C 1
ATOM 1196 O O . LYS A 1 161 ? -10.815 -1.938 12.219 1.00 92.56 161 LYS A O 1
ATOM 1201 N N . VAL A 1 162 ? -9.173 -0.594 12.992 1.00 88.31 162 VAL A N 1
ATOM 1202 C CA . VAL A 1 162 ? -8.650 -1.581 13.934 1.00 88.31 162 VAL A CA 1
ATOM 1203 C C . VAL A 1 162 ? -9.623 -1.710 15.104 1.00 88.31 162 VAL A C 1
ATOM 1205 O O . VAL A 1 162 ? -9.986 -0.714 15.730 1.00 88.31 162 VAL A O 1
ATOM 1208 N N . THR A 1 163 ? -10.071 -2.929 15.392 1.00 88.06 163 THR A N 1
ATOM 1209 C CA . THR A 1 163 ? -10.968 -3.225 16.518 1.00 88.06 163 THR A CA 1
ATOM 1210 C C . THR A 1 163 ? -10.240 -4.043 17.579 1.00 88.06 163 THR A C 1
ATOM 1212 O O . THR A 1 163 ? -9.281 -4.746 17.277 1.00 88.06 163 THR A O 1
ATOM 1215 N N . ASN A 1 164 ? -10.672 -3.946 18.841 1.00 82.06 164 ASN A N 1
ATOM 1216 C CA . ASN A 1 164 ? -10.099 -4.700 19.969 1.00 82.06 164 ASN A CA 1
ATOM 1217 C C . ASN A 1 164 ? -8.583 -4.487 20.205 1.00 82.06 164 ASN A C 1
ATOM 1219 O O . ASN A 1 164 ? -7.933 -5.337 20.807 1.00 82.06 164 ASN A O 1
ATOM 1223 N N . GLY A 1 165 ? -8.017 -3.371 19.731 1.00 67.94 165 GLY A N 1
ATOM 1224 C CA . GLY A 1 165 ? -6.598 -3.034 19.886 1.00 67.94 165 GLY A CA 1
ATOM 1225 C C . GLY A 1 165 ? -6.247 -2.339 21.206 1.00 67.94 165 GLY A C 1
ATOM 1226 O O . GLY A 1 165 ? -7.122 -1.870 21.935 1.00 67.94 165 GLY A O 1
ATOM 1227 N N . GLY A 1 166 ? -4.943 -2.270 21.494 1.00 64.81 166 GLY A N 1
ATOM 1228 C CA . GLY A 1 166 ? -4.364 -1.519 22.612 1.00 64.81 166 GLY A CA 1
ATOM 1229 C C . GLY A 1 166 ? -3.792 -0.156 22.200 1.00 64.81 166 GLY A C 1
ATOM 1230 O O . GLY A 1 166 ? -4.017 0.325 21.092 1.00 64.81 166 GLY A O 1
ATOM 1231 N N . SER A 1 167 ? -3.030 0.469 23.100 1.00 60.31 167 SER A N 1
ATOM 1232 C CA . SER A 1 167 ? -2.321 1.735 22.862 1.00 60.31 167 SER A CA 1
ATOM 1233 C C . SER A 1 167 ? -0.807 1.501 22.798 1.00 60.31 167 SER A C 1
ATOM 1235 O O . SER A 1 167 ? -0.125 1.602 23.819 1.00 60.31 167 SER A O 1
ATOM 1237 N N . ALA A 1 168 ? -0.289 1.160 21.617 1.00 55.50 168 ALA A N 1
ATOM 1238 C CA . ALA A 1 168 ? 1.146 0.998 21.379 1.00 55.50 168 ALA A CA 1
ATOM 1239 C C . ALA A 1 168 ? 1.822 2.336 21.036 1.00 55.50 168 ALA A C 1
ATOM 1241 O O . ALA A 1 168 ? 1.206 3.235 20.458 1.00 55.50 168 ALA A O 1
ATOM 1242 N N . SER A 1 169 ? 3.098 2.476 21.399 1.00 53.09 169 SER A N 1
ATOM 1243 C CA . SER A 1 169 ? 3.908 3.649 21.065 1.00 53.09 169 SER A CA 1
ATOM 1244 C C . SER A 1 169 ? 4.466 3.551 19.647 1.00 53.09 169 SER A C 1
ATOM 1246 O O . SER A 1 169 ? 5.076 2.549 19.287 1.00 53.09 169 SER A O 1
ATOM 1248 N N . ILE A 1 170 ? 4.315 4.624 18.874 1.00 53.53 170 ILE A N 1
ATOM 1249 C CA . ILE A 1 170 ? 4.817 4.739 17.502 1.00 53.53 170 ILE A CA 1
ATOM 1250 C C . ILE A 1 170 ? 6.297 5.176 17.521 1.00 53.53 170 ILE A C 1
ATOM 1252 O O . ILE A 1 170 ? 6.583 6.262 18.035 1.00 53.53 170 ILE A O 1
ATOM 1256 N N . PRO A 1 171 ? 7.240 4.389 16.965 1.00 52.16 171 PRO A N 1
ATOM 1257 C CA . PRO A 1 171 ? 8.628 4.821 16.809 1.00 52.16 171 PRO A CA 1
ATOM 1258 C C . PRO A 1 171 ? 8.756 5.938 15.762 1.00 52.16 171 PRO A C 1
ATOM 1260 O O . PRO A 1 171 ? 8.089 5.900 14.730 1.00 52.16 171 PRO A O 1
ATOM 1263 N N . SER A 1 172 ? 9.657 6.898 15.988 1.00 47.00 172 SER A N 1
ATOM 1264 C CA . SER A 1 172 ? 10.057 7.916 15.004 1.00 47.00 172 SER A CA 1
ATOM 1265 C C . SER A 1 172 ? 11.538 7.770 14.626 1.00 47.00 172 SER A C 1
ATOM 1267 O O . SER A 1 172 ? 12.357 7.391 15.464 1.00 47.00 172 SER A O 1
ATOM 1269 N N . GLY A 1 173 ? 11.899 8.065 13.369 1.00 47.59 173 GLY A N 1
ATOM 1270 C CA . GLY A 1 173 ? 13.292 8.034 12.903 1.00 47.59 173 GLY A CA 1
ATOM 1271 C C . GLY A 1 173 ? 13.485 8.443 11.434 1.00 47.59 173 GLY A C 1
ATOM 1272 O O . GLY A 1 173 ? 12.549 8.369 10.640 1.00 47.59 173 GLY A O 1
ATOM 1273 N N . ASP A 1 174 ? 14.709 8.877 11.104 1.00 42.38 174 ASP A N 1
ATOM 1274 C CA . ASP A 1 174 ? 15.213 9.223 9.760 1.00 42.38 174 ASP A CA 1
ATOM 1275 C C . ASP A 1 174 ? 16.150 8.111 9.253 1.00 42.38 174 ASP A C 1
ATOM 1277 O O . ASP A 1 174 ? 16.973 7.611 10.026 1.00 42.38 174 ASP A O 1
ATOM 1281 N N . HIS A 1 175 ? 16.056 7.716 7.972 1.00 49.53 175 HIS A N 1
ATOM 1282 C CA . HIS A 1 175 ? 16.700 6.479 7.495 1.00 49.53 175 HIS A CA 1
ATOM 1283 C C . HIS A 1 175 ? 17.261 6.547 6.059 1.00 49.53 175 HIS A C 1
ATOM 1285 O O . HIS A 1 175 ? 16.532 6.898 5.129 1.00 49.53 175 HIS A O 1
ATOM 1291 N N . PRO A 1 176 ? 18.529 6.142 5.840 1.00 50.78 176 PRO A N 1
ATOM 1292 C CA . PRO A 1 176 ? 19.107 5.932 4.514 1.00 50.78 176 PRO A CA 1
ATOM 1293 C C . PRO A 1 176 ? 18.720 4.549 3.955 1.00 50.78 176 PRO A C 1
ATOM 1295 O O . PRO A 1 176 ? 18.767 3.558 4.674 1.00 50.78 176 PRO A O 1
ATOM 1298 N N . GLY A 1 177 ? 18.366 4.470 2.669 1.00 54.81 177 GLY A N 1
ATOM 1299 C CA . GLY A 1 177 ? 18.094 3.184 1.991 1.00 54.81 177 GLY A CA 1
ATOM 1300 C C . GLY A 1 177 ? 17.464 3.286 0.594 1.00 54.81 177 GLY A C 1
ATOM 1301 O O . GLY A 1 177 ? 17.205 2.277 -0.055 1.00 54.81 177 GLY A O 1
ATOM 1302 N N . ILE A 1 178 ? 17.174 4.506 0.134 1.00 52.28 178 ILE A N 1
ATOM 1303 C CA . ILE A 1 178 ? 16.504 4.771 -1.151 1.00 52.28 178 ILE A CA 1
ATOM 1304 C C . ILE A 1 178 ? 17.471 4.625 -2.342 1.00 52.28 178 ILE A C 1
ATOM 1306 O O . ILE A 1 178 ? 17.035 4.401 -3.468 1.00 52.28 178 ILE A O 1
ATOM 1310 N N . HIS A 1 179 ? 18.782 4.727 -2.104 1.00 50.59 179 HIS A N 1
ATOM 1311 C CA . HIS A 1 179 ? 19.819 4.606 -3.129 1.00 50.59 179 HI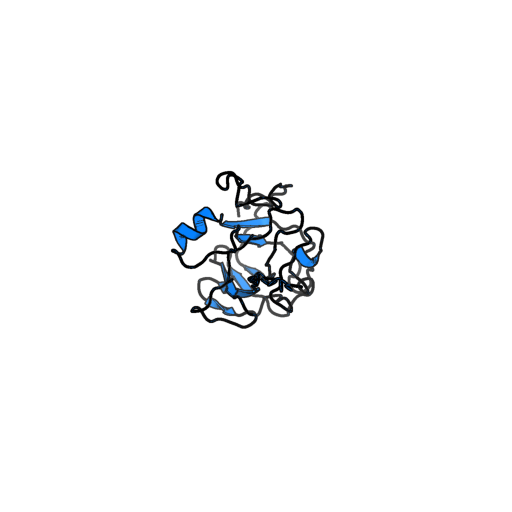S A CA 1
ATOM 1312 C C . HIS A 1 179 ? 20.664 3.358 -2.859 1.00 50.59 179 HIS A C 1
ATOM 1314 O O . HIS A 1 179 ? 21.453 3.338 -1.917 1.00 50.59 179 HIS A O 1
ATOM 1320 N N . ILE A 1 180 ? 20.454 2.316 -3.664 1.00 53.38 180 ILE A N 1
ATOM 1321 C CA . ILE A 1 180 ? 21.240 1.077 -3.662 1.00 53.38 180 ILE A CA 1
ATOM 1322 C C . ILE A 1 180 ? 21.375 0.565 -5.096 1.00 53.38 180 ILE A C 1
ATOM 1324 O O . ILE A 1 180 ? 20.409 0.537 -5.861 1.00 53.38 180 ILE A O 1
ATOM 1328 N N . ASN A 1 181 ? 22.574 0.137 -5.469 1.00 57.06 181 ASN A N 1
ATOM 1329 C CA . ASN A 1 181 ? 22.837 -0.575 -6.704 1.00 57.06 181 ASN A CA 1
ATOM 1330 C C . ASN A 1 181 ? 22.938 -2.082 -6.438 1.00 57.06 181 ASN A C 1
ATOM 1332 O O . ASN A 1 181 ? 24.019 -2.628 -6.230 1.00 57.06 181 ASN A O 1
ATOM 1336 N N . ILE A 1 182 ? 21.800 -2.765 -6.538 1.00 53.72 182 ILE A N 1
ATOM 1337 C CA . ILE A 1 182 ? 21.652 -4.210 -6.288 1.00 53.72 182 ILE A CA 1
ATOM 1338 C C . ILE A 1 182 ? 22.562 -5.119 -7.140 1.00 53.72 182 ILE A C 1
ATOM 1340 O O . ILE A 1 182 ? 22.684 -6.306 -6.859 1.00 53.72 182 ILE A O 1
ATOM 1344 N N . TRP A 1 183 ? 23.189 -4.592 -8.197 1.00 50.50 183 TRP A N 1
ATOM 1345 C CA . TRP A 1 183 ? 24.050 -5.365 -9.097 1.00 50.50 183 TRP A CA 1
ATOM 1346 C C . TRP A 1 183 ? 25.518 -5.407 -8.664 1.00 50.50 183 TRP A C 1
ATOM 1348 O O . TRP A 1 183 ? 26.270 -6.247 -9.158 1.00 50.50 183 TRP A O 1
ATOM 1358 N N . VAL A 1 184 ? 25.947 -4.477 -7.808 1.00 52.94 184 VAL A N 1
ATOM 1359 C CA . VAL A 1 184 ? 27.361 -4.321 -7.413 1.00 52.94 184 VAL A CA 1
ATOM 1360 C C . VAL A 1 184 ? 27.550 -4.060 -5.922 1.00 52.94 184 VAL A C 1
ATOM 1362 O O . VAL A 1 184 ? 28.662 -4.245 -5.429 1.00 52.94 184 VAL A O 1
ATOM 1365 N N . ASP A 1 185 ? 26.498 -3.640 -5.222 1.00 56.00 185 ASP A N 1
ATOM 1366 C CA . ASP A 1 185 ? 26.526 -3.420 -3.784 1.00 56.00 185 ASP A CA 1
ATOM 1367 C C . ASP A 1 185 ? 26.256 -4.732 -3.039 1.00 56.00 185 ASP A C 1
ATOM 1369 O O . ASP A 1 185 ? 25.557 -5.623 -3.528 1.00 56.00 185 ASP A O 1
ATOM 1373 N N . ASP A 1 186 ? 26.824 -4.849 -1.841 1.00 62.00 186 ASP A N 1
ATOM 1374 C CA . ASP A 1 186 ? 26.586 -5.988 -0.958 1.00 62.00 186 ASP A CA 1
ATOM 1375 C C . ASP A 1 186 ? 25.146 -5.942 -0.421 1.00 62.00 186 ASP A C 1
ATOM 1377 O O . ASP A 1 186 ? 24.819 -5.150 0.468 1.00 62.00 186 ASP A O 1
ATOM 1381 N N . ILE A 1 187 ? 24.274 -6.781 -0.987 1.00 60.66 187 ILE A N 1
ATOM 1382 C CA . ILE A 1 187 ? 22.849 -6.820 -0.634 1.00 60.66 187 ILE A CA 1
ATOM 1383 C C . ILE A 1 187 ? 22.630 -7.338 0.791 1.00 60.66 187 ILE A C 1
ATOM 1385 O O . ILE A 1 187 ? 21.600 -7.038 1.394 1.00 60.66 187 ILE A O 1
ATOM 1389 N N . ASP A 1 188 ? 23.592 -8.088 1.344 1.00 60.34 188 ASP A N 1
ATOM 1390 C CA . ASP A 1 188 ? 23.495 -8.640 2.698 1.00 60.34 188 ASP A CA 1
ATOM 1391 C C . ASP A 1 188 ? 23.601 -7.534 3.765 1.00 60.34 188 ASP A C 1
ATOM 1393 O O . ASP A 1 188 ? 23.192 -7.730 4.911 1.00 60.34 188 ASP A O 1
ATOM 1397 N N . ALA A 1 189 ? 24.091 -6.347 3.383 1.00 64.62 189 ALA A N 1
ATOM 1398 C CA . ALA A 1 189 ? 24.158 -5.150 4.218 1.00 64.62 189 ALA A CA 1
ATOM 1399 C C . ALA A 1 189 ? 23.047 -4.123 3.913 1.00 64.62 189 ALA A C 1
ATOM 1401 O O . ALA A 1 189 ? 23.094 -3.004 4.434 1.00 64.62 189 ALA A O 1
ATOM 1402 N N . TYR A 1 190 ? 22.061 -4.462 3.071 1.00 65.88 190 TYR A N 1
ATOM 1403 C CA . TYR A 1 190 ? 20.994 -3.530 2.709 1.00 65.88 190 TYR A CA 1
ATOM 1404 C C . TYR A 1 190 ? 20.136 -3.140 3.919 1.00 65.88 190 TYR A C 1
ATOM 1406 O O . TYR A 1 190 ? 19.548 -3.984 4.597 1.00 65.88 190 TYR A O 1
ATOM 1414 N N . VAL A 1 191 ? 20.025 -1.831 4.151 1.00 75.25 191 VAL A N 1
ATOM 1415 C CA . VAL A 1 191 ? 19.152 -1.250 5.174 1.00 75.25 191 VAL A CA 1
ATOM 1416 C C . VAL A 1 191 ? 17.834 -0.850 4.518 1.00 75.25 191 VAL A C 1
ATOM 1418 O O . VAL A 1 191 ? 17.799 0.050 3.677 1.00 75.25 191 VAL A O 1
ATOM 1421 N N . ILE A 1 192 ? 16.746 -1.518 4.910 1.00 74.62 192 ILE A N 1
ATOM 1422 C CA . ILE A 1 192 ? 15.398 -1.190 4.436 1.00 74.62 192 ILE A CA 1
ATOM 1423 C C . ILE A 1 192 ? 15.046 0.247 4.879 1.00 74.62 192 ILE A C 1
ATOM 1425 O O . ILE A 1 192 ? 15.182 0.564 6.063 1.00 74.62 192 ILE A O 1
ATOM 1429 N N . PRO A 1 193 ? 14.582 1.126 3.966 1.00 74.62 193 PRO A N 1
ATOM 1430 C CA . PRO A 1 193 ? 14.195 2.494 4.296 1.00 74.62 193 PRO A CA 1
ATOM 1431 C C . PRO A 1 193 ? 13.097 2.583 5.359 1.00 74.62 193 PRO A C 1
ATOM 1433 O O . PRO A 1 193 ? 12.274 1.683 5.517 1.00 74.62 193 PRO A O 1
ATOM 1436 N N . GLY A 1 194 ? 13.013 3.738 6.017 1.00 71.81 194 GLY A N 1
ATOM 1437 C CA . GLY A 1 194 ? 11.964 4.050 6.992 1.00 71.81 194 GLY A CA 1
ATOM 1438 C C . GLY A 1 194 ? 12.229 3.516 8.407 1.00 71.81 194 GLY A C 1
ATOM 1439 O O . GLY A 1 194 ? 13.222 2.820 8.625 1.00 71.81 194 GLY A O 1
ATOM 1440 N N . PRO A 1 195 ? 11.358 3.860 9.378 1.00 77.75 195 PRO A N 1
ATOM 1441 C CA . PRO A 1 195 ? 11.535 3.541 10.795 1.00 77.75 195 PRO A CA 1
ATOM 1442 C C . PRO A 1 195 ? 11.698 2.044 11.072 1.00 77.75 195 PRO A C 1
ATOM 1444 O O . PRO A 1 195 ? 11.282 1.221 10.250 1.00 77.75 195 PRO A O 1
ATOM 1447 N N . PRO A 1 196 ? 12.255 1.671 12.242 1.00 80.44 196 PRO A N 1
ATOM 1448 C CA . PRO A 1 196 ? 12.151 0.306 12.745 1.00 80.44 196 PRO A CA 1
ATOM 1449 C C . PRO A 1 196 ? 10.689 -0.155 12.795 1.00 80.44 196 PRO A C 1
ATOM 1451 O O . PRO A 1 196 ? 9.778 0.668 12.939 1.00 80.44 196 PRO A O 1
ATOM 1454 N N . ILE A 1 197 ? 10.465 -1.470 12.709 1.00 77.50 197 ILE A N 1
ATOM 1455 C CA . ILE A 1 197 ? 9.137 -2.049 12.947 1.00 77.50 197 ILE A CA 1
ATOM 1456 C C . ILE A 1 197 ? 8.677 -1.653 14.358 1.00 77.50 197 ILE A C 1
ATOM 1458 O O . ILE A 1 197 ? 9.424 -1.796 15.326 1.00 77.50 197 ILE A O 1
ATOM 1462 N N . ALA A 1 198 ? 7.457 -1.130 14.461 1.00 74.19 198 ALA A N 1
ATOM 1463 C CA . ALA A 1 198 ? 6.827 -0.810 15.728 1.00 74.19 198 ALA A CA 1
ATOM 1464 C C . ALA A 1 198 ? 6.585 -2.084 16.543 1.00 74.19 198 ALA A C 1
ATOM 1466 O O . ALA A 1 198 ? 6.094 -3.082 16.018 1.00 74.19 198 ALA A O 1
ATOM 1467 N N . GLU A 1 199 ? 6.887 -2.028 17.838 1.00 67.81 199 GLU A N 1
ATOM 1468 C CA . GLU A 1 199 ? 6.436 -3.044 18.786 1.00 67.81 199 GLU A CA 1
ATOM 1469 C C . GLU A 1 199 ? 4.981 -2.725 19.158 1.00 67.81 199 GLU A C 1
ATOM 1471 O O . GLU A 1 199 ? 4.707 -1.756 19.872 1.00 67.81 199 GLU A O 1
ATOM 1476 N N . ILE A 1 200 ? 4.054 -3.496 18.583 1.00 60.16 200 ILE A N 1
ATOM 1477 C CA . ILE A 1 200 ? 2.592 -3.360 18.711 1.00 60.16 200 ILE A CA 1
ATOM 1478 C C . ILE A 1 200 ? 1.982 -4.507 19.506 1.00 60.16 200 ILE A C 1
ATOM 1480 O O . ILE A 1 200 ? 2.450 -5.657 19.346 1.00 60.16 200 ILE A O 1
#